Protein AF-A0A9P1J228-F1 (afdb_monomer_lite)

Secondary structure (DSSP, 8-state):
--HHHHHHHHHHHHHHHHTT---PPP------------SPEEEE--SSTT---EEEEPPPSSTTSPPPEE-GGGTTSS---STT-GGG-HHHHHHHHHHHHHHHHHHHHHHHHHHHHHHHTS-S-------------SS-HHHHHHHHHHHHHHHHHHHHSSS-S-------------TTSSHHHHHHHHHHHHHHHHHHHHTTS--

Structure (mmCIF, N/CA/C/O backbone):
data_AF-A0A9P1J228-F1
#
_entry.id   AF-A0A9P1J228-F1
#
loop_
_atom_site.group_PDB
_atom_site.id
_atom_site.type_symbol
_atom_site.label_atom_id
_atom_site.label_alt_id
_atom_site.label_comp_id
_atom_site.label_asym_id
_atom_site.label_entity_id
_atom_site.label_seq_id
_atom_site.pdbx_PDB_ins_code
_atom_site.Cartn_x
_atom_site.Cartn_y
_atom_site.Cartn_z
_atom_site.occupancy
_atom_site.B_iso_or_equiv
_atom_site.auth_seq_id
_atom_site.auth_comp_id
_atom_site.auth_asym_id
_atom_site.auth_atom_id
_atom_site.pdbx_PDB_model_num
ATOM 1 N N . MET A 1 1 ? -17.655 -43.967 57.772 1.00 56.44 1 MET A N 1
ATOM 2 C CA . MET A 1 1 ? -17.315 -43.285 56.504 1.00 56.44 1 MET A CA 1
ATOM 3 C C . MET A 1 1 ? -18.586 -43.169 55.678 1.00 56.44 1 MET A C 1
ATOM 5 O O . MET A 1 1 ? -19.176 -44.190 55.357 1.00 56.44 1 MET A O 1
ATOM 9 N N . SER A 1 2 ? -19.086 -41.951 55.457 1.00 78.62 2 SER A N 1
ATOM 10 C CA . SER A 1 2 ? -20.354 -41.727 54.747 1.00 78.62 2 SER A CA 1
ATOM 11 C C . SER A 1 2 ? -20.166 -41.962 53.248 1.00 78.62 2 SER A C 1
ATOM 13 O O . SER A 1 2 ? -19.178 -41.496 52.685 1.00 78.62 2 SER A O 1
ATOM 15 N N . VAL A 1 3 ? -21.117 -42.634 52.593 1.00 89.25 3 VAL A N 1
ATOM 16 C CA . VAL A 1 3 ? -21.116 -42.909 51.138 1.00 89.25 3 VAL A CA 1
ATOM 17 C C . VAL A 1 3 ? -20.912 -41.629 50.312 1.00 89.25 3 VAL A C 1
ATOM 19 O O . VAL A 1 3 ? -20.286 -41.651 49.257 1.00 89.25 3 VAL A O 1
ATOM 22 N N . ARG A 1 4 ? -21.352 -40.479 50.841 1.00 85.00 4 ARG A N 1
ATOM 23 C CA . ARG A 1 4 ? -21.147 -39.158 50.228 1.00 85.00 4 ARG A CA 1
ATOM 24 C C . ARG A 1 4 ? -19.678 -38.735 50.160 1.00 85.00 4 ARG A C 1
ATOM 26 O O . ARG A 1 4 ? -19.293 -38.058 49.216 1.00 85.00 4 ARG A O 1
ATOM 33 N N . LEU A 1 5 ? -18.863 -39.142 51.133 1.00 86.44 5 LEU A N 1
ATOM 34 C CA . LEU A 1 5 ? -17.434 -38.828 51.160 1.00 86.44 5 LEU A CA 1
ATOM 35 C C . LEU A 1 5 ? -16.676 -39.626 50.089 1.00 86.44 5 LEU A C 1
ATOM 37 O O . LEU A 1 5 ? -15.788 -39.094 49.438 1.00 86.44 5 LEU A O 1
ATOM 41 N N . ILE A 1 6 ? -17.078 -40.881 49.871 1.00 90.62 6 ILE A N 1
ATOM 42 C CA . ILE A 1 6 ? -16.492 -41.757 48.847 1.00 90.62 6 ILE A CA 1
ATOM 43 C C . ILE A 1 6 ? -16.821 -41.228 47.445 1.00 90.62 6 ILE A C 1
ATOM 45 O O . ILE A 1 6 ? -15.935 -41.136 46.603 1.00 90.62 6 ILE A O 1
ATOM 49 N N . LEU A 1 7 ? -18.067 -40.800 47.212 1.00 88.31 7 LEU A N 1
ATOM 50 C CA . LEU A 1 7 ? -18.470 -40.191 45.940 1.00 88.31 7 LEU A CA 1
ATOM 51 C C . LEU A 1 7 ? -17.707 -38.893 45.638 1.00 88.31 7 LEU A C 1
ATOM 53 O O . LEU A 1 7 ? -17.285 -38.699 44.502 1.00 88.31 7 LEU A O 1
ATOM 57 N N . LEU A 1 8 ? -17.475 -38.043 46.647 1.00 89.69 8 LEU A N 1
ATOM 58 C CA . LEU A 1 8 ? -16.696 -36.811 46.479 1.00 89.69 8 LEU A CA 1
ATOM 59 C C . LEU A 1 8 ? -15.231 -37.085 46.121 1.00 89.69 8 LEU A C 1
ATOM 61 O O . LEU A 1 8 ? -14.681 -36.417 45.244 1.00 89.69 8 LEU A O 1
ATOM 65 N N . LEU A 1 9 ? -14.610 -38.083 46.753 1.00 87.75 9 LEU A N 1
ATOM 66 C CA . LEU A 1 9 ? -13.227 -38.460 46.458 1.00 87.75 9 LEU A CA 1
ATOM 67 C C . LEU A 1 9 ? -13.079 -39.014 45.034 1.00 87.75 9 LEU A C 1
ATOM 69 O O . LEU A 1 9 ? -12.177 -38.588 44.319 1.00 87.75 9 LEU A O 1
ATOM 73 N N . ILE A 1 10 ? -14.018 -39.851 44.580 1.00 88.62 10 ILE A N 1
ATOM 74 C CA . ILE A 1 10 ? -14.020 -40.384 43.206 1.00 88.62 10 ILE A CA 1
ATOM 75 C C . ILE A 1 10 ? -14.183 -39.254 42.176 1.00 88.62 10 ILE A C 1
ATOM 77 O O . ILE A 1 10 ? -13.502 -39.242 41.151 1.00 88.62 10 ILE A O 1
ATOM 81 N N . THR A 1 11 ? -15.050 -38.269 42.443 1.00 84.06 11 THR A N 1
ATOM 82 C CA . THR A 1 11 ? -15.210 -37.122 41.533 1.00 84.06 11 THR A CA 1
ATOM 83 C C . THR A 1 11 ? -13.968 -36.233 41.468 1.00 84.06 11 THR A C 1
ATOM 85 O O . THR A 1 11 ? -13.648 -35.722 40.396 1.00 84.06 11 THR A O 1
ATOM 88 N N . LEU A 1 12 ? -13.244 -36.073 42.581 1.00 83.81 12 LEU A N 1
ATOM 89 C CA . LEU A 1 12 ? -11.991 -35.314 42.629 1.00 83.81 12 LEU A CA 1
ATOM 90 C C . LEU A 1 12 ? -10.868 -36.016 41.852 1.00 83.81 12 LEU A C 1
ATOM 92 O O . LEU A 1 12 ? -10.144 -35.362 41.105 1.00 83.81 12 LEU A O 1
ATOM 96 N N . GLU A 1 13 ? -10.767 -37.342 41.952 1.00 79.62 13 GLU A N 1
ATOM 97 C CA . GLU A 1 13 ? -9.785 -38.136 41.200 1.00 79.62 13 GLU A CA 1
ATOM 98 C C . GLU A 1 13 ? -10.018 -38.075 39.681 1.00 79.62 13 GLU A C 1
ATOM 100 O O . GLU A 1 13 ? -9.072 -37.899 38.910 1.00 79.62 13 GLU A O 1
ATOM 105 N N . LEU A 1 14 ? -11.281 -38.138 39.244 1.00 77.62 14 LEU A N 1
ATOM 106 C CA . LEU A 1 14 ? -11.651 -38.011 37.829 1.00 77.62 14 LEU A CA 1
ATOM 107 C C . LEU A 1 14 ? -11.349 -36.616 37.261 1.00 77.62 14 LEU A C 1
ATOM 109 O O . LEU A 1 14 ? -10.934 -36.505 36.108 1.00 77.62 14 LEU A O 1
ATOM 113 N N . LEU A 1 15 ? -11.505 -35.556 38.059 1.00 74.88 15 LEU A N 1
ATOM 114 C CA . LEU A 1 15 ? -11.170 -34.187 37.649 1.00 74.88 15 LEU A CA 1
ATOM 115 C C . LEU A 1 15 ? -9.655 -33.978 37.490 1.00 74.88 15 LEU A C 1
ATOM 117 O O . LEU A 1 15 ? -9.233 -33.297 36.555 1.00 74.88 15 LEU A O 1
ATOM 121 N N . CYS A 1 16 ? -8.828 -34.609 38.329 1.00 66.81 16 CYS A N 1
ATOM 122 C CA . CYS A 1 16 ? -7.368 -34.515 38.217 1.00 66.81 16 CYS A CA 1
ATOM 123 C C . CYS A 1 16 ? -6.796 -35.233 36.981 1.00 66.81 16 CYS A C 1
ATOM 125 O O . CYS A 1 16 ? -5.770 -34.805 36.455 1.00 66.81 16 CYS A O 1
ATOM 127 N N . GLN A 1 17 ? -7.450 -36.278 36.460 1.00 65.75 17 GLN A N 1
ATOM 128 C CA . GLN A 1 17 ? -6.972 -36.967 35.250 1.00 65.75 17 GLN A CA 1
ATOM 129 C C . GLN A 1 17 ? -7.194 -36.163 33.957 1.00 65.75 17 GLN A C 1
ATOM 131 O O . GLN A 1 17 ? -6.509 -36.399 32.960 1.00 65.75 17 GLN A O 1
ATOM 136 N N . VAL A 1 18 ? -8.106 -35.185 33.957 1.00 62.91 18 VAL A N 1
ATOM 137 C CA . VAL A 1 18 ? -8.391 -34.363 32.769 1.00 62.91 18 VAL A CA 1
ATOM 138 C C . VAL A 1 18 ? -7.374 -33.225 32.596 1.00 62.91 18 VAL A C 1
ATOM 140 O O . VAL A 1 18 ? -7.112 -32.822 31.464 1.00 62.91 18 VAL A O 1
ATOM 143 N N . SER A 1 19 ? -6.721 -32.753 33.666 1.00 57.66 19 SER A N 1
ATOM 144 C CA . SER A 1 19 ? -5.768 -31.631 33.585 1.00 57.66 19 SER A CA 1
ATOM 145 C C . SER A 1 19 ? -4.325 -32.030 33.240 1.00 57.66 19 SER A C 1
ATOM 147 O O . SER A 1 19 ? -3.468 -31.158 33.126 1.00 57.66 19 SER A O 1
ATOM 149 N N . GLY A 1 20 ? -4.030 -33.327 33.094 1.00 54.38 20 GLY A N 1
ATOM 150 C CA . GLY A 1 20 ? -2.663 -33.845 32.931 1.00 54.38 20 GLY A CA 1
ATOM 151 C C . GLY A 1 20 ? -2.183 -34.051 31.492 1.00 54.38 20 GLY A C 1
ATOM 152 O O . GLY A 1 20 ? -1.048 -34.479 31.290 1.00 54.38 20 GLY A O 1
ATOM 153 N N . LYS A 1 21 ? -3.008 -33.777 30.474 1.00 60.44 21 LYS A N 1
ATOM 154 C CA . LYS A 1 21 ? -2.555 -33.849 29.079 1.00 60.44 21 LYS A CA 1
ATOM 155 C C . LYS A 1 21 ? -1.817 -32.561 28.744 1.00 60.44 21 LYS A C 1
ATOM 157 O O . LYS A 1 21 ? -2.429 -31.579 28.333 1.00 60.44 21 LYS A O 1
ATOM 162 N N . SER A 1 22 ? -0.503 -32.578 28.947 1.00 58.38 22 SER A N 1
ATOM 163 C CA . SER A 1 22 ? 0.411 -31.612 28.350 1.00 58.38 22 SER A CA 1
ATOM 164 C C . SER A 1 22 ? 0.092 -31.522 26.860 1.00 58.38 22 SER A C 1
ATOM 166 O O . SER A 1 22 ? 0.291 -32.466 26.096 1.00 58.38 22 SER A O 1
ATOM 168 N N . VAL A 1 23 ? -0.494 -30.397 26.455 1.00 63.59 23 VAL A N 1
ATOM 169 C CA . VAL A 1 23 ? -0.695 -30.070 25.048 1.00 63.59 23 VAL A CA 1
ATOM 170 C C . VAL A 1 23 ? 0.702 -30.017 24.449 1.00 63.59 23 VAL A C 1
ATOM 172 O O . VAL A 1 23 ? 1.466 -29.095 24.734 1.00 63.59 23 VAL A O 1
ATOM 175 N N . ALA A 1 24 ? 1.068 -31.065 23.708 1.00 64.81 24 ALA A N 1
ATOM 176 C CA . ALA A 1 24 ? 2.318 -31.113 22.977 1.00 64.81 24 ALA A CA 1
ATOM 177 C C . ALA A 1 24 ? 2.384 -29.842 22.130 1.00 64.81 24 ALA A C 1
ATOM 179 O O . ALA A 1 24 ? 1.488 -29.577 21.324 1.00 64.81 24 ALA A O 1
ATOM 180 N N . LYS A 1 25 ? 3.397 -29.016 22.405 1.00 66.56 25 LYS A N 1
ATOM 181 C CA . LYS A 1 25 ? 3.642 -27.763 21.698 1.00 66.56 25 LYS A CA 1
ATOM 182 C C . LYS A 1 25 ? 3.658 -28.116 20.206 1.00 66.56 25 LYS A C 1
ATOM 184 O O . LYS A 1 25 ? 4.443 -28.994 19.846 1.00 66.56 25 LYS A O 1
ATOM 189 N N . PRO A 1 26 ? 2.776 -27.540 19.369 1.00 71.31 26 PRO A N 1
ATOM 190 C CA . PRO A 1 26 ? 2.743 -27.882 17.957 1.00 71.31 26 PRO A CA 1
ATOM 191 C C . PRO A 1 26 ? 4.144 -27.661 17.396 1.00 71.31 26 PRO A C 1
ATOM 193 O O . PRO A 1 26 ? 4.709 -26.574 17.522 1.00 71.31 26 PRO A O 1
ATOM 196 N N . GLU A 1 27 ? 4.727 -28.729 16.860 1.00 61.28 27 GLU A N 1
ATOM 197 C CA . GLU A 1 27 ? 6.017 -28.683 16.196 1.00 61.28 27 GLU A CA 1
ATOM 198 C C . GLU A 1 27 ? 5.839 -27.772 14.981 1.00 61.28 27 GLU A C 1
ATOM 200 O O . GLU A 1 27 ? 5.210 -28.139 13.986 1.00 61.28 27 GLU A O 1
ATOM 205 N N . HIS A 1 28 ? 6.283 -26.520 15.117 1.00 57.81 28 HIS A N 1
ATOM 206 C CA . HIS A 1 28 ? 6.262 -25.563 14.026 1.00 57.81 28 HIS A CA 1
ATOM 207 C C . HIS A 1 28 ? 7.107 -26.157 12.906 1.00 57.81 28 HIS A C 1
ATOM 209 O O . HIS A 1 28 ? 8.332 -26.207 13.009 1.00 57.81 28 HIS A O 1
ATOM 215 N N . GLN A 1 29 ? 6.445 -26.626 11.845 1.00 70.62 29 GLN A N 1
ATOM 216 C CA . GLN A 1 29 ? 7.128 -27.026 10.625 1.00 70.62 29 GLN A CA 1
ATOM 217 C C . GLN A 1 29 ? 8.067 -25.888 10.241 1.00 70.62 29 GLN A C 1
ATOM 219 O O . GLN A 1 29 ? 7.618 -24.745 10.097 1.00 70.62 29 GLN A O 1
ATOM 224 N N . LYS A 1 30 ? 9.367 -26.197 10.150 1.00 67.44 30 LYS A N 1
ATOM 225 C CA . LYS A 1 30 ? 10.413 -25.254 9.752 1.00 67.44 30 LYS A CA 1
ATOM 226 C C . LYS A 1 30 ? 9.937 -24.548 8.485 1.00 67.44 30 LYS A C 1
ATOM 228 O O . LYS A 1 30 ? 9.899 -25.148 7.412 1.00 67.44 30 LYS A O 1
ATOM 233 N N . ARG A 1 31 ? 9.504 -23.290 8.619 1.00 62.28 31 ARG A N 1
ATOM 234 C CA . ARG A 1 31 ? 9.101 -22.477 7.473 1.00 62.28 31 ARG A CA 1
ATOM 235 C C . ARG A 1 31 ? 10.347 -22.304 6.622 1.00 62.28 31 ARG A C 1
ATOM 237 O O . ARG A 1 31 ? 11.275 -21.610 7.026 1.00 62.28 31 ARG A O 1
ATOM 244 N N . HIS A 1 32 ? 10.373 -22.948 5.462 1.00 60.00 32 HIS A N 1
ATOM 245 C CA . HIS A 1 32 ? 11.369 -22.647 4.448 1.00 60.00 32 HIS A CA 1
ATOM 246 C C . HIS A 1 32 ? 11.257 -21.155 4.130 1.00 60.00 32 HIS A C 1
ATOM 248 O O . HIS A 1 32 ? 10.214 -20.705 3.648 1.00 60.00 32 HIS A O 1
ATOM 254 N N . LYS A 1 33 ? 12.309 -20.391 4.444 1.00 60.94 33 LYS A N 1
ATOM 255 C CA . LYS A 1 33 ? 12.443 -18.987 4.057 1.00 60.94 33 LYS A CA 1
ATOM 256 C C . LYS A 1 33 ? 12.503 -18.945 2.529 1.00 60.94 33 LYS A C 1
ATOM 258 O O . LYS A 1 33 ? 13.563 -19.081 1.929 1.00 60.94 33 LYS A O 1
ATOM 263 N N . ARG A 1 34 ? 11.347 -18.835 1.873 1.00 61.91 34 ARG A N 1
ATOM 264 C CA . ARG A 1 34 ? 11.308 -18.448 0.464 1.00 61.91 34 ARG A CA 1
ATOM 265 C C . ARG A 1 34 ? 11.651 -16.967 0.445 1.00 61.91 34 ARG A C 1
ATOM 267 O O . ARG A 1 34 ? 10.848 -16.156 0.895 1.00 61.91 34 ARG A O 1
ATOM 274 N N . HIS A 1 35 ? 12.855 -16.634 -0.004 1.00 59.12 35 HIS A N 1
ATOM 275 C CA . HIS A 1 35 ? 13.219 -15.251 -0.280 1.00 59.12 35 HIS A CA 1
ATOM 276 C C . HIS A 1 35 ? 12.347 -14.770 -1.441 1.00 59.12 35 HIS A C 1
ATOM 278 O O . HIS A 1 35 ? 12.607 -15.095 -2.599 1.00 59.12 35 HIS A O 1
ATOM 284 N N . ILE A 1 36 ? 11.271 -14.055 -1.120 1.00 62.91 36 ILE A N 1
ATOM 285 C CA . ILE A 1 36 ? 10.490 -13.320 -2.108 1.00 62.91 36 ILE A CA 1
ATOM 286 C C . ILE A 1 36 ? 11.360 -12.122 -2.481 1.00 62.91 36 ILE A C 1
ATOM 288 O O . ILE A 1 36 ? 11.534 -11.206 -1.680 1.00 62.91 36 ILE A O 1
ATOM 292 N N . LYS A 1 37 ? 11.994 -12.170 -3.656 1.00 68.12 37 LYS A N 1
ATOM 293 C CA . LYS A 1 37 ? 12.666 -10.990 -4.202 1.00 68.12 37 LYS A CA 1
ATOM 294 C C . LYS A 1 37 ? 11.576 -10.003 -4.592 1.00 68.12 37 LYS A C 1
ATOM 296 O O . LYS A 1 37 ? 10.740 -10.330 -5.427 1.00 68.12 37 LYS A O 1
ATOM 301 N N . LEU A 1 38 ? 11.579 -8.836 -3.961 1.00 67.50 38 LEU A N 1
ATOM 302 C CA . LEU A 1 38 ? 10.716 -7.737 -4.367 1.00 67.50 38 LEU A CA 1
ATOM 303 C C . LEU A 1 38 ? 11.181 -7.267 -5.757 1.00 67.50 38 LEU A C 1
ATOM 305 O O . LEU A 1 38 ? 12.386 -7.066 -5.935 1.00 67.50 38 LEU A O 1
ATOM 309 N N . PRO A 1 39 ? 10.274 -7.129 -6.737 1.00 71.75 39 PRO A N 1
ATOM 310 C CA . PRO A 1 39 ? 10.655 -6.720 -8.088 1.00 71.75 39 PRO A CA 1
ATOM 311 C C . PRO A 1 39 ? 11.049 -5.235 -8.166 1.00 71.75 39 PRO A C 1
ATOM 313 O O . PRO A 1 39 ? 11.755 -4.835 -9.087 1.00 71.75 39 PRO A O 1
ATOM 316 N N . PHE A 1 40 ? 10.663 -4.427 -7.174 1.00 79.50 40 PHE A N 1
ATOM 317 C CA . PHE A 1 40 ? 10.899 -2.986 -7.154 1.00 79.50 40 PHE A CA 1
ATOM 318 C C . PHE A 1 40 ? 12.182 -2.607 -6.414 1.00 79.50 40 PHE A C 1
ATOM 320 O O . PHE A 1 40 ? 12.433 -3.051 -5.292 1.00 79.50 40 PHE A O 1
ATOM 327 N N . VAL A 1 41 ? 12.962 -1.713 -7.024 1.00 81.56 41 VAL A N 1
ATOM 328 C CA . VAL A 1 41 ? 14.093 -1.040 -6.376 1.00 81.56 41 VAL A CA 1
ATOM 329 C C . VAL A 1 41 ? 13.666 0.380 -6.031 1.00 81.56 41 VAL A C 1
ATOM 331 O O . VAL A 1 41 ? 13.259 1.138 -6.917 1.00 81.56 41 VAL A O 1
ATOM 334 N N . ALA A 1 42 ? 13.758 0.725 -4.746 1.00 80.44 42 ALA A N 1
ATOM 335 C CA . ALA A 1 42 ? 13.550 2.083 -4.268 1.00 80.44 42 ALA A CA 1
ATOM 336 C C . ALA A 1 42 ? 14.742 2.956 -4.682 1.00 80.44 42 ALA A C 1
ATOM 338 O O . ALA A 1 42 ? 15.883 2.672 -4.311 1.00 80.44 42 ALA A O 1
ATOM 339 N N . GLU A 1 43 ? 14.478 4.010 -5.450 1.00 80.81 43 GLU A N 1
ATOM 340 C CA . GLU A 1 43 ? 15.480 5.001 -5.839 1.00 80.81 43 GLU A CA 1
ATOM 341 C C . GLU A 1 43 ? 15.130 6.343 -5.181 1.00 80.81 43 GLU A C 1
ATOM 343 O O . GLU A 1 43 ? 14.004 6.834 -5.285 1.00 80.81 43 GLU A O 1
ATOM 348 N N . ASP A 1 44 ? 16.099 6.941 -4.483 1.00 77.94 44 ASP A N 1
ATOM 349 C CA . ASP A 1 44 ? 15.959 8.300 -3.960 1.00 77.94 44 ASP A CA 1
ATOM 350 C C . ASP A 1 44 ? 16.309 9.280 -5.084 1.00 77.94 44 ASP A C 1
ATOM 352 O O . ASP A 1 44 ? 17.474 9.460 -5.443 1.00 77.94 44 ASP A O 1
ATOM 356 N N . LEU A 1 45 ? 15.276 9.862 -5.693 1.00 73.25 45 LEU A N 1
ATOM 357 C CA . LEU A 1 45 ? 15.418 10.844 -6.770 1.00 73.25 45 LEU A CA 1
ATOM 358 C C . LEU A 1 45 ? 15.511 12.282 -6.241 1.00 73.25 45 LEU A C 1
ATOM 360 O O . LEU A 1 45 ? 15.631 13.223 -7.032 1.00 73.25 45 LEU A O 1
ATOM 364 N N . SER A 1 46 ? 15.455 12.485 -4.921 1.00 73.62 46 SER A N 1
ATOM 365 C CA . SER A 1 46 ? 15.469 13.829 -4.363 1.00 73.62 46 SER A CA 1
ATOM 366 C C . SER A 1 46 ? 16.886 14.342 -4.135 1.00 73.62 46 SER A C 1
ATOM 368 O O . SER A 1 46 ? 17.617 13.886 -3.260 1.00 73.62 46 SER A O 1
ATOM 370 N N . ASN A 1 47 ? 17.245 15.397 -4.868 1.00 72.81 47 ASN A N 1
ATOM 371 C CA . ASN A 1 47 ? 18.444 16.190 -4.579 1.00 72.81 47 ASN A CA 1
ATOM 372 C C . ASN A 1 47 ? 18.281 17.059 -3.314 1.00 72.81 47 ASN A C 1
ATOM 374 O O . ASN A 1 47 ? 19.241 17.711 -2.902 1.00 72.81 47 ASN A O 1
ATOM 378 N N . ASN A 1 48 ? 17.080 17.111 -2.717 1.00 65.56 48 ASN A N 1
ATOM 379 C CA . ASN A 1 48 ? 16.793 17.896 -1.520 1.00 65.56 48 ASN A CA 1
ATOM 380 C C . ASN A 1 48 ? 16.486 16.973 -0.320 1.00 65.56 48 ASN A C 1
ATOM 382 O O . ASN A 1 48 ? 15.459 16.289 -0.326 1.00 65.56 48 ASN A O 1
ATOM 386 N N . PRO A 1 49 ? 17.319 16.977 0.738 1.00 70.19 49 PRO A N 1
ATOM 387 C CA . PRO A 1 49 ? 17.129 16.102 1.893 1.00 70.19 49 PRO A CA 1
ATOM 388 C C . PRO A 1 49 ? 15.823 16.350 2.666 1.00 70.19 49 PRO A C 1
ATOM 390 O O . PRO A 1 49 ? 15.380 15.447 3.370 1.00 70.19 49 PRO A O 1
ATOM 393 N N . GLU A 1 50 ? 15.190 17.521 2.537 1.00 70.62 50 GLU A N 1
ATOM 394 C CA . GLU A 1 50 ? 13.940 17.838 3.250 1.00 70.62 50 GLU A CA 1
ATOM 395 C C . GLU A 1 50 ? 12.692 17.206 2.616 1.00 70.62 50 GLU A C 1
ATOM 397 O O . GLU A 1 50 ? 11.663 17.079 3.275 1.00 70.62 50 GLU A O 1
ATOM 402 N N . VAL A 1 51 ? 12.765 16.784 1.349 1.00 69.88 51 VAL A N 1
ATOM 403 C CA . VAL A 1 51 ? 11.633 16.192 0.620 1.00 69.88 51 VAL A CA 1
ATOM 404 C C . VAL A 1 51 ? 12.119 14.933 -0.086 1.00 69.88 51 VAL A C 1
ATOM 406 O O . VAL A 1 51 ? 12.220 14.886 -1.311 1.00 69.88 51 VAL A O 1
ATOM 409 N N . ARG A 1 52 ? 12.482 13.904 0.683 1.00 65.94 52 ARG A N 1
ATOM 410 C CA . ARG A 1 52 ? 12.774 12.580 0.122 1.00 65.94 52 ARG A CA 1
ATOM 411 C C . ARG A 1 52 ? 11.470 11.916 -0.297 1.00 65.94 52 ARG A C 1
ATOM 413 O O . ARG A 1 52 ? 10.779 11.317 0.521 1.00 65.94 52 ARG A O 1
ATOM 420 N N . ARG A 1 53 ? 11.122 12.047 -1.576 1.00 76.25 53 ARG A N 1
ATOM 421 C CA . ARG A 1 53 ? 10.114 11.184 -2.193 1.00 76.25 53 ARG A CA 1
ATOM 422 C C . ARG A 1 53 ? 10.811 9.903 -2.606 1.00 76.25 53 ARG A C 1
ATOM 424 O O . ARG A 1 53 ? 11.610 9.906 -3.539 1.00 76.25 53 ARG A O 1
ATOM 431 N N . VAL A 1 54 ? 10.539 8.837 -1.867 1.00 82.12 54 VAL A N 1
ATOM 432 C CA . VAL A 1 54 ? 10.996 7.505 -2.243 1.00 82.12 54 VAL A CA 1
ATOM 433 C C . VAL A 1 54 ? 10.096 7.035 -3.378 1.00 82.12 54 VAL A C 1
ATOM 435 O O . VAL A 1 54 ? 8.892 6.886 -3.184 1.00 82.12 54 VAL A O 1
ATOM 438 N N . LEU A 1 55 ? 10.684 6.852 -4.557 1.00 88.56 55 LEU A N 1
ATOM 439 C CA . LEU A 1 55 ? 9.990 6.364 -5.742 1.00 88.56 55 LEU A CA 1
ATOM 440 C C . LEU A 1 55 ? 10.417 4.923 -6.022 1.00 88.56 55 LEU A C 1
ATOM 442 O O . LEU A 1 55 ? 11.575 4.543 -5.823 1.00 88.56 55 LEU A O 1
ATOM 446 N N . LEU A 1 56 ? 9.473 4.115 -6.487 1.00 90.06 56 LEU A N 1
ATOM 447 C CA . LEU A 1 56 ? 9.693 2.734 -6.893 1.00 90.06 56 LEU A CA 1
ATOM 448 C C . LEU A 1 56 ? 9.946 2.702 -8.397 1.00 90.06 56 LEU A C 1
ATOM 450 O O . LEU A 1 56 ? 9.202 3.297 -9.167 1.00 90.06 56 LEU A O 1
ATOM 454 N N . SER A 1 57 ? 11.003 2.028 -8.840 1.00 92.81 57 SER A N 1
ATOM 455 C CA . SER A 1 57 ? 11.270 1.876 -10.275 1.00 92.81 57 SER A CA 1
ATOM 456 C C . SER A 1 57 ? 10.579 0.633 -10.837 1.00 92.81 57 SER A C 1
ATOM 458 O O . SER A 1 57 ? 10.730 -0.460 -10.290 1.00 92.81 57 SER A O 1
ATOM 460 N N . CYS A 1 58 ? 9.849 0.791 -11.946 1.00 91.94 58 CYS A N 1
ATOM 461 C CA . CYS A 1 58 ? 9.288 -0.342 -12.677 1.00 91.94 58 CYS A CA 1
ATOM 462 C C . CYS A 1 58 ? 10.418 -1.217 -13.247 1.00 91.94 58 CYS A C 1
ATOM 464 O O . CYS A 1 58 ? 11.401 -0.683 -13.785 1.00 91.94 58 CYS A O 1
ATOM 466 N N . PRO A 1 59 ? 10.266 -2.547 -13.219 1.00 89.81 59 PRO A N 1
ATOM 467 C CA . PRO A 1 59 ? 11.195 -3.455 -13.875 1.00 89.81 59 PRO A CA 1
ATOM 468 C C . PRO A 1 59 ? 11.248 -3.193 -15.379 1.00 89.81 59 PRO A C 1
ATOM 470 O O . PRO A 1 59 ? 10.231 -3.007 -16.046 1.00 89.81 59 PRO A O 1
ATOM 473 N N . LYS A 1 60 ? 12.467 -3.126 -15.919 1.00 88.88 60 LYS A N 1
ATOM 474 C CA . LYS A 1 60 ? 12.683 -2.870 -17.345 1.00 88.88 60 LYS A CA 1
ATOM 475 C C . LYS A 1 60 ? 12.467 -4.145 -18.147 1.00 88.88 60 LYS A C 1
ATOM 477 O O . LYS A 1 60 ? 13.099 -5.157 -17.854 1.00 88.88 60 LYS A O 1
ATOM 482 N N . THR A 1 61 ? 11.691 -4.067 -19.227 1.00 85.69 61 THR A N 1
ATOM 483 C CA . THR A 1 61 ? 11.645 -5.167 -20.207 1.00 85.69 61 THR A CA 1
ATOM 484 C C . THR A 1 61 ? 12.901 -5.221 -21.064 1.00 85.69 61 THR A C 1
ATOM 486 O O . THR A 1 61 ? 13.378 -6.298 -21.410 1.00 85.69 61 THR A O 1
ATOM 489 N N . ASN A 1 62 ? 13.439 -4.050 -21.413 1.00 88.44 62 ASN A N 1
ATOM 490 C CA . ASN A 1 62 ? 14.576 -3.889 -22.307 1.00 88.44 62 ASN A CA 1
ATOM 491 C C . ASN A 1 62 ? 15.523 -2.809 -21.773 1.00 88.44 62 ASN A C 1
ATOM 493 O O . ASN A 1 62 ? 15.086 -1.808 -21.206 1.00 88.44 62 ASN A O 1
ATOM 497 N N . GLU A 1 63 ? 16.828 -2.954 -22.011 1.00 89.69 63 GLU A N 1
ATOM 498 C CA . GLU A 1 63 ? 17.835 -1.983 -21.545 1.00 89.69 63 GLU A CA 1
ATOM 499 C C . GLU A 1 63 ? 17.608 -0.563 -22.095 1.00 89.69 63 GLU A C 1
ATOM 501 O O . GLU A 1 63 ? 17.890 0.420 -21.406 1.00 89.69 63 GLU A O 1
ATOM 506 N N . ASN A 1 64 ? 17.041 -0.466 -23.303 1.00 90.75 64 ASN A N 1
ATOM 507 C CA . ASN A 1 64 ? 16.784 0.789 -24.015 1.00 90.75 64 ASN A CA 1
ATOM 508 C C . ASN A 1 64 ? 15.482 1.496 -23.598 1.00 90.75 64 ASN A C 1
ATOM 510 O O . ASN A 1 64 ? 15.224 2.606 -24.060 1.00 90.75 64 ASN A O 1
ATOM 514 N N . GLU A 1 65 ? 14.643 0.867 -22.772 1.00 87.31 65 GLU A N 1
ATOM 515 C CA . GLU A 1 65 ? 13.383 1.465 -22.329 1.00 87.31 65 GLU A CA 1
ATOM 516 C C . GLU A 1 65 ? 13.648 2.556 -21.268 1.00 87.31 65 GLU A C 1
ATOM 518 O O . GLU A 1 65 ? 14.487 2.356 -20.370 1.00 87.31 65 GLU A O 1
ATOM 523 N N . PRO A 1 66 ? 12.977 3.726 -21.348 1.00 88.00 66 PRO A N 1
ATOM 524 C CA . PRO A 1 66 ? 13.071 4.732 -20.297 1.00 88.00 66 PRO A CA 1
ATOM 525 C C . PRO A 1 66 ? 12.599 4.145 -18.961 1.00 88.00 66 PRO A C 1
ATOM 527 O O . PRO A 1 66 ? 11.629 3.393 -18.906 1.00 88.00 66 PRO A O 1
ATOM 530 N N . LYS A 1 67 ? 13.286 4.495 -17.866 1.00 89.25 67 LYS A N 1
ATOM 531 C CA . LYS A 1 67 ? 12.836 4.107 -16.523 1.00 89.25 67 LYS A CA 1
ATOM 532 C C . LYS A 1 67 ? 11.504 4.792 -16.225 1.00 89.25 67 LYS A C 1
ATOM 534 O O . LYS A 1 67 ? 11.406 6.013 -16.349 1.00 89.25 67 LYS A O 1
ATOM 539 N N . ARG A 1 68 ? 10.516 4.006 -15.799 1.00 90.19 68 ARG A N 1
ATOM 540 C CA . ARG A 1 68 ? 9.271 4.502 -15.212 1.00 90.19 68 ARG A CA 1
ATOM 541 C C . ARG A 1 68 ? 9.358 4.380 -13.695 1.00 90.19 68 ARG A C 1
ATOM 543 O O . ARG A 1 68 ? 9.915 3.407 -13.187 1.00 90.19 68 ARG A O 1
ATOM 550 N N . TYR A 1 69 ? 8.841 5.388 -13.011 1.00 90.75 69 TYR A N 1
ATOM 551 C CA . TYR A 1 69 ? 8.829 5.487 -11.560 1.00 90.75 69 TYR A CA 1
ATOM 552 C C . TYR A 1 69 ? 7.387 5.577 -11.077 1.00 90.75 69 TYR A C 1
ATOM 554 O O . TYR A 1 69 ? 6.569 6.177 -11.772 1.00 90.75 69 TYR A O 1
ATOM 562 N N . LEU A 1 70 ? 7.127 4.987 -9.916 1.00 92.38 70 LEU A N 1
ATOM 563 C CA . LEU A 1 70 ? 5.840 4.956 -9.237 1.00 92.38 70 LEU A CA 1
ATOM 564 C C . LEU A 1 70 ? 5.978 5.519 -7.826 1.00 92.38 70 LEU A C 1
ATOM 566 O O . LEU A 1 70 ? 7.006 5.328 -7.163 1.00 92.38 70 LEU A O 1
ATOM 570 N N . GLU A 1 71 ? 4.933 6.181 -7.356 1.00 91.75 71 GLU A N 1
ATOM 571 C CA . GLU A 1 71 ? 4.740 6.477 -5.942 1.00 91.75 71 GLU A CA 1
ATOM 572 C C . GLU A 1 71 ? 4.221 5.223 -5.208 1.00 91.75 71 GLU A C 1
ATOM 574 O O . GLU A 1 71 ? 3.642 4.316 -5.799 1.00 91.75 71 GLU A O 1
ATOM 579 N N . PHE A 1 72 ? 4.436 5.133 -3.891 1.00 88.69 72 PHE A N 1
ATOM 580 C CA . PHE A 1 72 ? 3.965 3.981 -3.097 1.00 88.69 72 PHE A CA 1
ATOM 581 C C . PHE A 1 72 ? 2.440 3.811 -3.109 1.00 88.69 72 PHE A C 1
ATOM 583 O O . PHE A 1 72 ? 1.935 2.719 -2.851 1.00 88.69 72 PHE A O 1
ATOM 590 N N . GLU A 1 73 ? 1.723 4.906 -3.339 1.00 89.75 73 GLU A N 1
ATOM 591 C CA . GLU A 1 73 ? 0.263 4.962 -3.376 1.00 89.75 73 GLU A CA 1
ATOM 592 C C . GLU A 1 73 ? -0.298 4.389 -4.682 1.00 89.75 73 GLU A C 1
ATOM 594 O O . GLU A 1 73 ? -1.400 3.856 -4.660 1.00 89.75 73 GLU A O 1
ATOM 599 N N . GLU A 1 74 ? 0.491 4.426 -5.760 1.00 92.88 74 GLU A N 1
ATOM 600 C CA . GLU A 1 74 ? 0.175 3.870 -7.089 1.00 92.88 74 GLU A CA 1
ATOM 601 C C . GLU A 1 74 ? 0.460 2.359 -7.167 1.00 92.88 74 GLU A C 1
ATOM 603 O O . GLU A 1 74 ? 0.324 1.734 -8.208 1.00 92.88 74 GLU A O 1
ATOM 608 N N . LEU A 1 75 ? 0.928 1.746 -6.078 1.00 92.88 75 LEU A N 1
ATOM 609 C CA . LEU A 1 75 ? 1.237 0.323 -6.050 1.00 92.88 75 LEU A CA 1
ATOM 610 C C . LEU A 1 75 ? 0.016 -0.465 -5.573 1.00 92.88 75 LEU A C 1
ATOM 612 O O . LEU A 1 75 ? -0.392 -0.293 -4.422 1.00 92.88 75 LEU A O 1
ATOM 616 N N . CYS A 1 76 ? -0.492 -1.395 -6.385 1.00 95.12 76 CYS A N 1
ATOM 617 C CA . CYS A 1 76 ? -1.680 -2.202 -6.081 1.00 95.12 76 CYS A CA 1
ATOM 618 C C . CYS A 1 76 ? -2.967 -1.372 -5.899 1.00 95.12 76 CYS A C 1
ATOM 620 O O . CYS A 1 76 ? -3.742 -1.640 -4.970 1.00 95.12 76 CYS A O 1
ATOM 622 N N . ASP A 1 77 ? -3.174 -0.355 -6.733 1.00 94.44 77 ASP A N 1
ATOM 623 C CA . ASP A 1 77 ? -4.349 0.524 -6.746 1.00 94.44 77 ASP A CA 1
ATOM 624 C C . ASP A 1 77 ? -5.411 0.105 -7.791 1.00 94.44 77 ASP A C 1
ATOM 626 O O . ASP A 1 77 ? -6.398 0.813 -8.008 1.00 94.44 77 ASP A O 1
ATOM 630 N N . ASP A 1 78 ? -5.242 -1.084 -8.383 1.00 94.38 78 ASP A N 1
ATOM 631 C CA . ASP A 1 78 ? -6.039 -1.655 -9.474 1.00 94.38 78 ASP A CA 1
ATOM 632 C C . ASP A 1 78 ? -5.848 -0.941 -10.837 1.00 94.38 78 ASP A C 1
ATOM 634 O O . ASP A 1 78 ? -6.561 -1.249 -11.806 1.00 94.38 78 ASP A O 1
ATOM 638 N N . ILE A 1 79 ? -4.868 -0.036 -10.956 1.00 95.81 79 ILE A N 1
ATOM 639 C CA . ILE A 1 79 ? -4.454 0.627 -12.196 1.00 95.81 79 ILE A CA 1
ATOM 640 C C . ILE A 1 79 ? -3.088 0.076 -12.615 1.00 95.81 79 ILE A C 1
ATOM 642 O O . ILE A 1 79 ? -2.195 -0.135 -11.816 1.00 95.81 79 ILE A O 1
ATOM 646 N N . ARG A 1 80 ? -2.920 -0.218 -13.910 1.00 95.25 80 ARG A N 1
ATOM 647 C CA . ARG A 1 80 ? -1.637 -0.708 -14.437 1.00 95.25 80 ARG A CA 1
ATOM 648 C C . ARG A 1 80 ? -0.788 0.451 -14.918 1.00 95.25 80 ARG A C 1
ATOM 650 O O . ARG A 1 80 ? -0.932 0.894 -16.063 1.00 95.25 80 ARG A O 1
ATOM 657 N N . ASP A 1 81 ? 0.125 0.881 -14.073 1.00 94.81 81 ASP A N 1
ATOM 658 C CA . ASP A 1 81 ? 1.103 1.902 -14.369 1.00 94.81 81 ASP A CA 1
ATOM 659 C C . ASP A 1 81 ? 2.419 1.325 -14.884 1.00 94.81 81 ASP A C 1
ATOM 661 O O . ASP A 1 81 ? 2.994 1.882 -15.822 1.00 94.81 81 ASP A O 1
ATOM 665 N N . CYS A 1 82 ? 2.912 0.181 -14.407 1.00 93.12 82 CYS A N 1
ATOM 666 C CA . CYS A 1 82 ? 4.087 -0.404 -15.057 1.00 93.12 82 CYS A CA 1
ATOM 667 C C . CYS A 1 82 ? 3.735 -0.948 -16.458 1.00 93.12 82 CYS A C 1
ATOM 669 O O . CYS A 1 82 ? 2.651 -1.491 -16.673 1.00 93.12 82 CYS A O 1
ATOM 671 N N . PRO A 1 83 ? 4.662 -0.879 -17.437 1.00 90.75 83 PRO A N 1
ATOM 672 C CA . PRO A 1 83 ? 4.412 -1.351 -18.807 1.00 90.75 83 PRO A CA 1
ATOM 673 C C . PRO A 1 83 ? 4.014 -2.837 -18.876 1.00 90.75 83 PRO A C 1
ATOM 675 O O . PRO A 1 83 ? 3.245 -3.229 -19.753 1.00 90.75 83 PRO A O 1
ATOM 678 N N . ASN A 1 84 ? 4.492 -3.643 -17.923 1.00 90.12 84 ASN A N 1
ATOM 679 C CA . ASN A 1 84 ? 4.143 -5.058 -17.778 1.00 90.12 84 ASN A CA 1
ATOM 680 C C . ASN A 1 84 ? 2.996 -5.329 -16.792 1.00 90.12 84 ASN A C 1
ATOM 682 O O . ASN A 1 84 ? 2.568 -6.476 -16.675 1.00 90.12 84 ASN A O 1
ATOM 686 N N . GLY A 1 85 ? 2.504 -4.317 -16.071 1.00 92.50 85 GLY A N 1
ATOM 687 C CA . GLY A 1 85 ? 1.531 -4.498 -14.990 1.00 92.50 85 GLY A CA 1
ATOM 688 C C . GLY A 1 85 ? 2.086 -5.222 -13.756 1.00 92.50 85 GLY A C 1
ATOM 689 O O . GLY A 1 85 ? 1.324 -5.877 -13.052 1.00 92.50 85 GLY A O 1
ATOM 690 N N . GLU A 1 86 ? 3.404 -5.182 -13.531 1.00 92.06 86 GLU A N 1
ATOM 691 C CA . GLU A 1 86 ? 4.063 -5.825 -12.376 1.00 92.06 86 GLU A CA 1
ATOM 692 C C . GLU A 1 86 ? 3.723 -5.145 -11.038 1.00 92.06 86 GLU A C 1
ATOM 694 O O . GLU A 1 86 ? 3.800 -5.763 -9.982 1.00 92.06 86 GLU A O 1
ATOM 699 N N . ASP A 1 87 ? 3.302 -3.886 -11.092 1.00 94.62 87 ASP A N 1
ATOM 700 C CA . ASP A 1 87 ? 2.700 -3.119 -9.999 1.00 94.62 87 ASP A CA 1
ATOM 701 C C . ASP A 1 87 ? 1.370 -3.699 -9.509 1.00 94.62 87 ASP A C 1
ATOM 703 O O . ASP A 1 87 ? 1.028 -3.525 -8.344 1.00 94.62 87 ASP A O 1
ATOM 707 N N . GLU A 1 88 ? 0.687 -4.468 -10.358 1.00 95.56 88 GLU A N 1
ATOM 708 C CA . GLU A 1 88 ? -0.600 -5.117 -10.084 1.00 95.56 88 GLU A CA 1
ATOM 709 C C . GLU A 1 88 ? -0.494 -6.652 -10.044 1.00 95.56 88 GLU A C 1
ATOM 711 O O . GLU A 1 88 ? -1.475 -7.377 -10.255 1.00 95.56 88 GLU A O 1
ATOM 716 N N . GLU A 1 89 ? 0.705 -7.193 -9.808 1.00 94.06 89 GLU A N 1
ATOM 717 C CA . GLU A 1 89 ? 0.904 -8.641 -9.763 1.00 94.06 89 GLU A CA 1
ATOM 718 C C . GLU A 1 89 ? 0.154 -9.268 -8.572 1.00 94.06 89 GLU A C 1
ATOM 720 O O . GLU A 1 89 ? 0.357 -8.905 -7.414 1.00 94.06 89 GLU A O 1
ATOM 725 N N . GLU A 1 90 ? -0.694 -10.270 -8.837 1.00 91.50 90 GLU A N 1
ATOM 726 C CA . GLU A 1 90 ? -1.618 -10.845 -7.844 1.00 91.50 90 GLU A CA 1
ATOM 727 C C . GLU A 1 90 ? -0.906 -11.327 -6.571 1.00 91.50 90 GLU A C 1
ATOM 729 O O . GLU A 1 90 ? -1.338 -11.030 -5.457 1.00 91.50 90 GLU A O 1
ATOM 734 N N . HIS A 1 91 ? 0.208 -12.047 -6.716 1.00 89.06 91 HIS A N 1
ATOM 735 C CA . HIS A 1 91 ? 0.961 -12.571 -5.575 1.00 89.06 91 HIS A CA 1
ATOM 736 C C . HIS A 1 91 ? 1.634 -11.476 -4.749 1.00 89.06 91 HIS A C 1
ATOM 738 O O . HIS A 1 91 ? 1.763 -11.623 -3.531 1.00 89.06 91 HIS A O 1
ATOM 744 N N . PHE A 1 92 ? 2.056 -10.401 -5.409 1.00 85.88 92 PHE A N 1
ATOM 745 C CA . PHE A 1 92 ? 2.683 -9.253 -4.778 1.00 85.88 92 PHE A CA 1
ATOM 746 C C . PHE A 1 92 ? 1.637 -8.415 -4.029 1.00 85.88 92 PHE A C 1
ATOM 748 O O . PHE A 1 92 ? 1.776 -8.157 -2.832 1.00 85.88 92 PHE A O 1
ATOM 755 N N . CYS A 1 93 ? 0.522 -8.111 -4.692 1.00 93.31 93 CYS A N 1
ATOM 756 C CA . CYS A 1 93 ? -0.554 -7.291 -4.149 1.00 93.31 93 CYS A CA 1
ATOM 757 C C . CYS A 1 93 ? -1.455 -8.008 -3.139 1.00 93.31 93 CYS A C 1
ATOM 759 O O . CYS A 1 93 ? -2.166 -7.349 -2.380 1.00 93.31 93 CYS A O 1
ATOM 761 N N . MET A 1 94 ? -1.423 -9.342 -3.064 1.00 92.44 94 MET A N 1
ATOM 762 C CA . MET A 1 94 ? -2.245 -10.111 -2.122 1.00 92.44 94 MET A CA 1
ATOM 763 C C . MET A 1 94 ? -2.053 -9.663 -0.667 1.00 92.44 94 MET A C 1
ATOM 765 O O . MET A 1 94 ? -3.032 -9.528 0.067 1.00 92.44 94 MET A O 1
ATOM 769 N N . PHE A 1 95 ? -0.812 -9.424 -0.234 1.00 88.94 95 PHE A N 1
ATOM 770 C CA . PHE A 1 95 ? -0.547 -9.012 1.147 1.00 88.94 95 PHE A CA 1
ATOM 771 C C . PHE A 1 95 ? -1.060 -7.606 1.433 1.00 88.94 95 PHE A C 1
ATOM 773 O O . PHE A 1 95 ? -1.713 -7.408 2.454 1.00 88.94 95 PHE A O 1
ATOM 780 N N . LYS A 1 96 ? -0.845 -6.670 0.505 1.00 88.44 96 LYS A N 1
ATOM 781 C CA . LYS A 1 96 ? -1.352 -5.305 0.630 1.00 88.44 96 LYS A CA 1
ATOM 782 C C . LYS A 1 96 ? -2.881 -5.277 0.669 1.00 88.44 96 LYS A C 1
ATOM 784 O O . LYS A 1 96 ? -3.448 -4.688 1.577 1.00 88.44 96 LYS A O 1
ATOM 789 N N . LYS A 1 97 ? -3.561 -6.020 -0.212 1.00 90.56 97 LYS A N 1
ATOM 790 C CA . LYS A 1 97 ? -5.032 -6.131 -0.197 1.00 90.56 97 LYS A CA 1
ATOM 791 C C . LYS A 1 97 ? -5.567 -6.696 1.125 1.00 90.56 97 LYS A C 1
ATOM 793 O O . LYS A 1 97 ? -6.607 -6.252 1.609 1.00 90.56 97 LYS A O 1
ATOM 798 N N . LEU A 1 98 ? -4.867 -7.660 1.732 1.00 92.38 98 LEU A N 1
ATOM 799 C CA . LEU A 1 98 ? -5.223 -8.187 3.056 1.00 92.38 98 LEU A CA 1
ATOM 800 C C . LEU A 1 98 ? -4.987 -7.166 4.176 1.00 92.38 98 LEU A C 1
ATOM 802 O O . LEU A 1 98 ? -5.818 -7.049 5.076 1.00 92.38 98 LEU A O 1
ATOM 806 N N . GLU A 1 99 ? -3.875 -6.437 4.122 1.00 90.44 99 GLU A N 1
ATOM 807 C CA . GLU A 1 99 ? -3.555 -5.370 5.068 1.00 90.44 99 GLU A CA 1
ATOM 808 C C . GLU A 1 99 ? -4.584 -4.236 4.992 1.00 90.44 99 GLU A C 1
ATOM 810 O O . GLU A 1 99 ? -5.171 -3.871 6.011 1.00 90.44 99 GLU A O 1
ATOM 815 N N . ASP A 1 100 ? -4.892 -3.756 3.788 1.00 89.44 100 ASP A N 1
ATOM 816 C CA . ASP A 1 100 ? -5.873 -2.699 3.548 1.00 89.44 100 ASP A CA 1
ATOM 817 C C . ASP A 1 100 ? -7.273 -3.110 4.021 1.00 8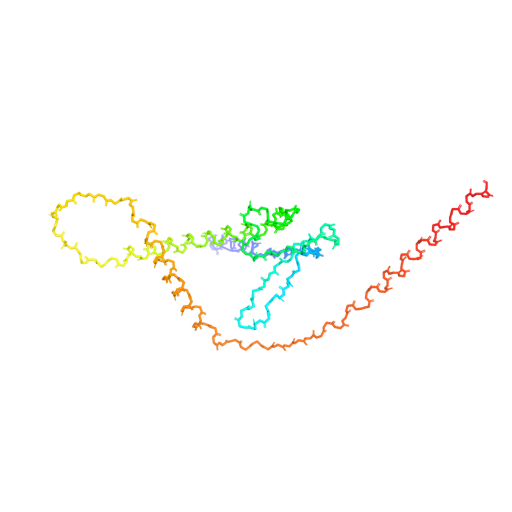9.44 100 ASP A C 1
ATOM 819 O O . ASP A 1 1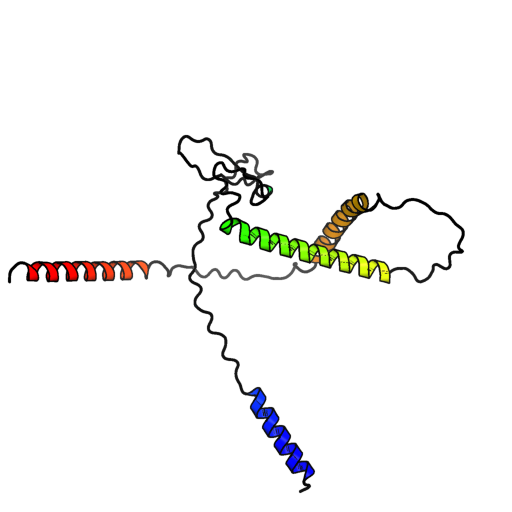00 ? -7.970 -2.321 4.670 1.00 89.44 100 ASP A O 1
ATOM 823 N N . ALA A 1 101 ? -7.673 -4.364 3.788 1.00 93.81 101 ALA A N 1
ATOM 824 C CA . ALA A 1 101 ? -8.937 -4.898 4.290 1.00 93.81 101 ALA A CA 1
ATOM 825 C C . ALA A 1 101 ? -8.996 -4.912 5.830 1.00 93.81 101 ALA A C 1
ATOM 827 O O . ALA A 1 101 ? -10.024 -4.555 6.418 1.00 93.81 101 ALA A O 1
ATOM 828 N N . GLU A 1 102 ? -7.904 -5.284 6.505 1.00 96.25 102 GLU A N 1
ATOM 829 C CA . GLU A 1 102 ? -7.841 -5.276 7.970 1.00 96.25 102 GLU A CA 1
ATOM 830 C C . GLU A 1 102 ? -7.810 -3.843 8.523 1.00 96.25 102 GLU A C 1
ATOM 832 O O . GLU A 1 102 ? -8.535 -3.527 9.471 1.00 96.25 102 GLU A O 1
ATOM 837 N N . ILE A 1 103 ? -7.070 -2.934 7.884 1.00 94.44 103 ILE A N 1
ATOM 838 C CA . ILE A 1 103 ? -7.075 -1.504 8.216 1.00 94.44 103 ILE A CA 1
ATOM 839 C C . ILE A 1 103 ? -8.492 -0.940 8.078 1.00 94.44 103 ILE A C 1
ATOM 841 O O . ILE A 1 103 ? -8.980 -0.246 8.976 1.00 94.44 103 ILE A O 1
ATOM 845 N N . GLN A 1 104 ? -9.196 -1.253 6.991 1.00 94.50 104 GLN A N 1
ATOM 846 C CA . GLN A 1 104 ? -10.568 -0.804 6.767 1.00 94.50 104 GLN A CA 1
ATOM 847 C C . GLN A 1 104 ? -11.523 -1.366 7.828 1.00 94.50 104 GLN A C 1
ATOM 849 O O . GLN A 1 104 ? -12.351 -0.629 8.383 1.00 94.50 104 GLN A O 1
ATOM 854 N N . ARG A 1 105 ? -11.370 -2.644 8.188 1.00 97.19 105 ARG A N 1
ATOM 855 C CA . ARG A 1 105 ? -12.124 -3.275 9.276 1.00 97.19 105 ARG A CA 1
ATOM 856 C C . ARG A 1 105 ? -11.889 -2.553 10.603 1.00 97.19 105 ARG A C 1
ATOM 858 O O . ARG A 1 105 ? -12.858 -2.200 11.282 1.00 97.19 105 ARG A O 1
ATOM 865 N N . LEU A 1 106 ? -10.637 -2.279 10.964 1.00 96.69 106 LEU A N 1
ATOM 866 C CA . LEU A 1 106 ? -10.279 -1.560 12.189 1.00 96.69 106 LEU A CA 1
ATOM 867 C C . LEU A 1 106 ? -10.851 -0.139 12.196 1.00 96.69 106 LEU A C 1
ATOM 869 O O . LEU A 1 106 ? -11.482 0.261 13.180 1.00 96.69 106 LEU A O 1
ATOM 873 N N . LYS A 1 107 ? -10.729 0.594 11.083 1.00 95.06 107 LYS A N 1
ATOM 874 C CA . LYS A 1 107 ? -11.340 1.922 10.912 1.00 95.06 107 LYS A CA 1
ATOM 875 C C . LYS A 1 107 ? -12.849 1.873 11.158 1.00 95.06 107 LYS A C 1
ATOM 877 O O . LYS A 1 107 ? -13.381 2.719 11.881 1.00 95.06 107 LYS A O 1
ATOM 882 N N . SER A 1 108 ? -13.546 0.873 10.618 1.00 95.50 108 SER A N 1
ATOM 883 C CA . SER A 1 108 ? -14.996 0.732 10.803 1.00 95.50 108 SER A CA 1
ATOM 884 C C . SER A 1 108 ? -15.385 0.473 12.270 1.00 95.50 108 SER A C 1
ATOM 886 O O . SER A 1 108 ? -16.315 1.099 12.789 1.00 95.50 108 SER A O 1
ATOM 888 N N . ASN A 1 109 ? -14.616 -0.360 12.981 1.00 95.81 109 ASN A N 1
ATOM 889 C CA . ASN A 1 109 ? -14.809 -0.635 14.405 1.00 95.81 109 ASN A CA 1
ATOM 890 C C . ASN A 1 109 ? -14.586 0.615 15.265 1.00 95.81 109 ASN A C 1
ATOM 892 O O . ASN A 1 109 ? -15.402 0.919 16.139 1.00 95.81 109 ASN A O 1
ATOM 896 N N . ILE A 1 110 ? -13.520 1.377 14.996 1.00 95.69 110 ILE A N 1
ATOM 897 C CA . ILE A 1 110 ? -13.235 2.638 15.695 1.00 95.69 110 ILE A CA 1
ATOM 898 C C . ILE A 1 110 ? -14.404 3.612 15.516 1.00 95.69 110 ILE A C 1
ATOM 900 O O . ILE A 1 110 ? -14.916 4.153 16.502 1.00 95.69 110 ILE A O 1
ATOM 904 N N . ARG A 1 111 ? -14.904 3.775 14.282 1.00 94.50 111 ARG A N 1
ATOM 905 C CA . ARG A 1 111 ? -16.083 4.613 14.006 1.00 94.50 111 ARG A CA 1
ATOM 906 C C . ARG A 1 111 ? -17.313 4.143 14.793 1.00 94.50 111 ARG A C 1
ATOM 908 O O . ARG A 1 111 ? -18.035 4.976 15.344 1.00 94.50 111 ARG A O 1
ATOM 915 N N . ALA A 1 112 ? -17.552 2.835 14.892 1.00 93.25 112 ALA A N 1
ATOM 916 C CA . ALA A 1 112 ? -18.674 2.286 15.656 1.00 93.25 112 ALA A CA 1
ATOM 917 C C . ALA A 1 112 ? -18.567 2.592 17.162 1.00 93.25 112 ALA A C 1
ATOM 919 O O . ALA A 1 112 ? -19.549 3.012 17.782 1.00 93.25 112 ALA A O 1
ATOM 920 N N . VAL A 1 113 ? -17.372 2.458 17.747 1.00 93.19 113 VAL A N 1
ATOM 921 C CA . VAL A 1 113 ? -17.116 2.786 19.160 1.00 93.19 113 VAL A CA 1
ATOM 922 C C . VAL A 1 113 ? -17.338 4.275 19.433 1.00 93.19 113 VAL A C 1
ATOM 924 O O . VAL A 1 113 ? -18.002 4.627 20.413 1.00 93.19 113 VAL A O 1
ATOM 927 N N . ILE A 1 114 ? -16.852 5.155 18.552 1.00 91.56 114 ILE A N 1
ATOM 928 C CA . ILE A 1 114 ? -17.055 6.608 18.665 1.00 91.56 114 ILE A CA 1
ATOM 929 C C . ILE A 1 114 ? -18.553 6.942 18.664 1.00 91.56 114 ILE A C 1
ATOM 931 O O . ILE A 1 114 ? -19.024 7.668 19.546 1.00 91.56 114 ILE A O 1
ATOM 935 N N . ARG A 1 115 ? -19.328 6.349 17.744 1.00 89.31 115 ARG A N 1
ATOM 936 C CA . ARG A 1 115 ? -20.792 6.521 17.684 1.00 89.31 115 ARG A CA 1
ATOM 937 C C . ARG A 1 115 ? -21.507 5.975 18.924 1.00 89.31 115 ARG A C 1
ATOM 939 O O . ARG A 1 115 ? -22.469 6.576 19.399 1.00 89.31 115 ARG A O 1
ATOM 946 N N . ALA A 1 116 ? -21.063 4.847 19.477 1.00 88.44 116 ALA A N 1
ATOM 947 C CA . ALA A 1 116 ? -21.651 4.289 20.695 1.00 88.44 116 ALA A CA 1
ATOM 948 C C . ALA A 1 116 ? -21.380 5.175 21.924 1.00 88.44 116 ALA A C 1
ATOM 950 O O . ALA A 1 116 ? -22.253 5.342 22.781 1.00 88.44 116 ALA A O 1
ATOM 951 N N . ARG A 1 117 ? -20.187 5.777 22.003 1.00 88.94 117 ARG A N 1
ATOM 952 C CA . ARG A 1 117 ? -19.803 6.678 23.095 1.00 88.94 117 ARG A CA 1
ATOM 953 C C . ARG A 1 117 ? -20.551 8.008 23.038 1.00 88.94 117 ARG A C 1
ATOM 955 O O . ARG A 1 117 ? -21.044 8.453 24.074 1.00 88.94 117 ARG A O 1
ATOM 962 N N . SER A 1 118 ? -20.700 8.603 21.853 1.00 84.31 118 SER A N 1
ATOM 963 C CA . SER A 1 118 ? -21.434 9.867 21.689 1.00 84.31 118 SER A CA 1
ATOM 964 C C . SER A 1 118 ? -22.911 9.744 22.080 1.00 84.31 118 SER A C 1
ATOM 966 O O . SER A 1 118 ? -23.482 10.674 22.646 1.00 84.31 118 SER A O 1
ATOM 968 N N . ARG A 1 119 ? -23.526 8.570 21.880 1.00 79.44 119 ARG A N 1
ATOM 969 C CA . ARG A 1 119 ? -24.899 8.289 22.337 1.00 79.44 119 ARG A CA 1
ATOM 970 C C . ARG A 1 119 ? -25.028 8.238 23.862 1.00 79.44 119 ARG A C 1
ATOM 972 O O . ARG A 1 119 ? -26.014 8.736 24.392 1.00 79.44 119 ARG A O 1
ATOM 979 N N . LYS A 1 120 ? -24.046 7.668 24.570 1.00 76.81 120 LYS A N 1
ATOM 980 C CA . LYS A 1 120 ? -24.062 7.556 26.044 1.00 76.81 120 LYS A CA 1
ATOM 981 C C . LYS A 1 120 ? -23.753 8.872 26.759 1.00 76.81 120 LYS A C 1
ATOM 983 O O . LYS A 1 120 ? -24.156 9.039 27.901 1.00 76.81 120 LYS A O 1
ATOM 988 N N . GLN A 1 121 ? -23.050 9.793 26.101 1.00 64.88 121 GLN A N 1
ATOM 989 C CA . GLN A 1 121 ? -22.727 11.113 26.650 1.00 64.88 121 GLN A CA 1
ATOM 990 C C . GLN A 1 121 ? -23.802 12.173 26.393 1.00 64.88 121 GLN A C 1
ATOM 992 O O . GLN A 1 121 ? -23.574 13.335 26.722 1.00 64.88 121 GLN A O 1
ATOM 997 N N . ARG A 1 122 ? -24.977 11.816 25.848 1.00 58.91 122 ARG A N 1
ATOM 998 C CA . ARG A 1 122 ? -26.097 12.763 25.818 1.00 58.91 122 ARG A CA 1
ATOM 999 C C . ARG A 1 122 ? -26.462 13.115 27.267 1.00 58.91 122 ARG A C 1
ATOM 1001 O O . ARG A 1 122 ? -26.867 12.216 28.006 1.00 58.91 122 ARG A O 1
ATOM 1008 N N . PRO A 1 123 ? -26.292 14.377 27.705 1.00 60.47 123 PRO A N 1
ATOM 1009 C CA . PRO A 1 123 ? -26.700 14.769 29.042 1.00 60.47 123 PRO A CA 1
ATOM 1010 C C . PRO A 1 123 ? -28.206 14.522 29.172 1.00 60.47 123 PRO A C 1
ATOM 1012 O O . PRO A 1 123 ? -28.979 14.891 28.293 1.00 60.47 123 PRO A O 1
ATOM 1015 N N . ILE A 1 124 ? -28.620 13.908 30.282 1.00 60.94 124 ILE A N 1
ATOM 1016 C CA . ILE A 1 124 ? -30.017 13.557 30.615 1.00 60.94 124 ILE A CA 1
ATOM 1017 C C . ILE A 1 124 ? -30.933 14.802 30.734 1.00 60.94 124 ILE A C 1
ATOM 1019 O O . ILE A 1 124 ? -32.140 14.693 30.929 1.00 60.94 124 ILE A O 1
ATOM 1023 N N . ASN A 1 125 ? -30.405 16.007 30.521 1.00 58.84 125 ASN A N 1
ATOM 1024 C CA . ASN A 1 125 ? -31.141 17.257 30.628 1.00 58.84 125 ASN A CA 1
ATOM 1025 C C . ASN A 1 125 ? -31.552 17.775 29.245 1.00 58.84 125 ASN A C 1
ATOM 1027 O O . ASN A 1 125 ? -30.984 18.742 28.745 1.00 58.84 125 ASN A O 1
ATOM 1031 N N . GLN A 1 126 ? -32.559 17.155 28.630 1.00 54.62 126 GLN A N 1
ATOM 1032 C CA . GLN A 1 126 ? -33.287 17.791 27.529 1.00 54.62 126 GLN A CA 1
ATOM 1033 C C . GLN A 1 126 ? -34.781 17.442 27.582 1.00 54.62 126 GLN A C 1
ATOM 1035 O O . GLN A 1 126 ? -35.326 16.770 26.713 1.00 54.62 126 GLN A O 1
ATOM 1040 N N . PHE A 1 127 ? -35.465 17.943 28.615 1.00 53.47 127 PHE A N 1
ATOM 1041 C CA . PHE A 1 127 ? -36.873 18.316 28.474 1.00 53.47 127 PHE A CA 1
ATOM 1042 C C . PHE A 1 127 ? -36.908 19.606 27.647 1.00 53.47 127 PHE A C 1
ATOM 1044 O O . PHE A 1 127 ? -36.793 20.698 28.195 1.00 53.47 127 PHE A O 1
ATOM 1051 N N . VAL A 1 128 ? -37.001 19.488 26.323 1.00 54.50 128 VAL A N 1
ATOM 1052 C CA . VAL A 1 128 ? -37.306 20.627 25.450 1.00 54.50 128 VAL A CA 1
ATOM 1053 C C . VAL A 1 128 ? -38.630 20.336 24.766 1.00 54.50 128 VAL A C 1
ATOM 1055 O O . VAL A 1 128 ? -38.798 19.351 24.052 1.00 54.50 128 VAL A O 1
ATOM 1058 N N . THR A 1 129 ? -39.587 21.200 25.079 1.00 53.12 129 THR A N 1
ATOM 1059 C CA . THR A 1 129 ? -40.939 21.277 24.537 1.00 53.12 129 THR A CA 1
ATOM 1060 C C . THR A 1 129 ? -40.941 21.226 23.012 1.00 53.12 129 THR A C 1
ATOM 1062 O O . THR A 1 129 ? -40.325 22.048 22.339 1.00 53.12 129 THR A O 1
ATOM 1065 N N . SER A 1 130 ? -41.673 20.244 22.494 1.00 53.56 130 SER A N 1
ATOM 1066 C CA . SER A 1 130 ? -41.975 20.025 21.083 1.00 53.56 130 SER A CA 1
ATOM 1067 C C . SER A 1 130 ? -42.772 21.189 20.492 1.00 53.56 130 SER A C 1
ATOM 1069 O O . SER A 1 130 ? -43.925 21.363 20.875 1.00 53.56 130 SER A O 1
ATOM 1071 N N . HIS A 1 131 ? -42.227 21.859 19.474 1.00 48.31 131 HIS A N 1
ATOM 1072 C CA . HIS A 1 131 ? -43.003 22.435 18.372 1.00 48.31 131 HIS A CA 1
ATOM 1073 C C . HIS A 1 131 ? -42.183 22.387 17.063 1.00 48.31 131 HIS A C 1
ATOM 1075 O O . HIS A 1 131 ? -41.134 23.007 16.982 1.00 48.31 131 HIS A O 1
ATOM 1081 N N . GLN A 1 132 ? -42.684 21.595 16.099 1.00 55.28 132 GLN A N 1
ATOM 1082 C CA . GLN A 1 132 ? -42.574 21.643 14.619 1.00 55.28 132 GLN A CA 1
ATOM 1083 C C . GLN A 1 132 ? -41.296 22.244 13.973 1.00 55.28 132 GLN A C 1
ATOM 1085 O O . GLN A 1 132 ? -40.927 23.383 14.213 1.00 55.28 132 GLN A O 1
ATOM 1090 N N . THR A 1 133 ? -40.646 21.593 13.003 1.00 49.06 133 THR A N 1
ATOM 1091 C CA . THR A 1 133 ? -41.135 21.458 11.612 1.00 49.06 133 THR A CA 1
ATOM 1092 C C . THR A 1 133 ? -40.222 20.536 10.781 1.00 49.06 133 THR A C 1
ATOM 1094 O O . THR A 1 133 ? -39.036 20.386 11.055 1.00 49.06 133 THR A O 1
ATOM 1097 N N . HIS A 1 134 ? -40.810 19.926 9.748 1.00 59.72 134 HIS A N 1
ATOM 1098 C CA . HIS A 1 134 ? -40.173 19.118 8.703 1.00 59.72 134 HIS A CA 1
ATOM 1099 C C . HIS A 1 134 ? -39.228 19.933 7.796 1.00 59.72 134 HIS A C 1
ATOM 1101 O O . HIS A 1 134 ? -39.678 20.959 7.290 1.00 59.72 134 HIS A O 1
ATOM 1107 N N . LYS A 1 135 ? -38.036 19.409 7.451 1.00 54.53 135 LYS A N 1
ATOM 1108 C CA . LYS A 1 135 ? -37.546 19.167 6.063 1.00 54.53 135 LYS A CA 1
ATOM 1109 C C . LYS A 1 135 ? -36.025 18.944 5.980 1.00 54.53 135 LYS A C 1
ATOM 1111 O O . LYS A 1 135 ? -35.269 19.695 6.573 1.00 54.53 135 LYS A O 1
ATOM 1116 N N . LEU A 1 136 ? -35.666 18.012 5.087 1.00 52.78 136 LEU A N 1
ATOM 1117 C CA . LEU A 1 136 ? -34.376 17.800 4.407 1.00 52.78 136 LEU A CA 1
ATOM 1118 C C . LEU A 1 136 ? -33.149 17.488 5.282 1.00 52.78 136 LEU A C 1
ATOM 1120 O O . LEU A 1 136 ? -32.411 18.380 5.673 1.00 52.78 136 LEU A O 1
ATOM 1124 N N . GLU A 1 137 ? -32.853 16.198 5.438 1.00 49.06 137 GLU A N 1
ATOM 1125 C CA . GLU A 1 137 ? -31.506 15.712 5.760 1.00 49.06 137 GLU A CA 1
ATOM 1126 C C . GLU A 1 137 ? -31.215 14.505 4.861 1.00 49.06 137 GLU A C 1
ATOM 1128 O O . GLU A 1 137 ? -31.662 13.394 5.141 1.00 49.06 137 GLU A O 1
ATOM 1133 N N . GLN A 1 138 ? -30.529 14.737 3.739 1.00 49.91 138 GLN A N 1
ATOM 1134 C CA . GLN A 1 138 ? -29.906 13.652 2.971 1.00 49.91 138 GLN A CA 1
ATOM 1135 C C . GLN A 1 138 ? -28.544 14.020 2.345 1.00 49.91 138 GLN A C 1
ATOM 1137 O O . GLN A 1 138 ? -27.882 13.130 1.836 1.00 49.91 138 GLN A O 1
ATOM 1142 N N . ASP A 1 139 ? -28.066 15.267 2.491 1.00 43.84 139 ASP A N 1
ATOM 1143 C CA . ASP A 1 139 ? -26.818 15.745 1.859 1.00 43.84 139 ASP A CA 1
ATOM 1144 C C . ASP A 1 139 ? -25.722 16.182 2.865 1.00 43.84 139 ASP A C 1
ATOM 1146 O O . ASP A 1 139 ? -24.802 16.908 2.506 1.00 43.84 139 ASP A O 1
ATOM 1150 N N . VAL A 1 140 ? -25.806 15.793 4.148 1.00 50.66 140 VAL A N 1
ATOM 1151 C CA . VAL A 1 140 ? -24.877 16.263 5.215 1.00 50.66 140 VAL A CA 1
ATOM 1152 C C . VAL A 1 140 ? -23.921 15.165 5.721 1.00 50.66 140 VAL A C 1
ATOM 1154 O O . VAL A 1 140 ? -23.084 15.424 6.586 1.00 50.66 140 VAL A O 1
ATOM 1157 N N . GLU A 1 141 ? -24.003 13.937 5.202 1.00 53.25 141 GLU A N 1
ATOM 1158 C CA . GLU A 1 141 ? -23.140 12.843 5.682 1.00 53.25 141 GLU A CA 1
ATOM 1159 C C . GLU A 1 141 ? -21.682 12.973 5.194 1.00 53.25 141 GLU A C 1
ATOM 1161 O O . GLU A 1 141 ? -20.767 12.738 5.986 1.00 53.25 141 GLU A O 1
ATOM 1166 N N . ASP A 1 142 ? -21.439 13.487 3.984 1.00 48.75 142 ASP A N 1
ATOM 1167 C CA . ASP A 1 142 ? -20.081 13.530 3.412 1.00 48.75 142 ASP A CA 1
ATOM 1168 C C . ASP A 1 142 ? -19.207 14.665 3.991 1.00 48.75 142 ASP A C 1
ATOM 1170 O O . ASP A 1 142 ? -18.004 14.501 4.205 1.00 48.75 142 ASP A O 1
ATOM 1174 N N . GLU A 1 143 ? -19.792 15.815 4.348 1.00 47.75 143 GLU A N 1
ATOM 1175 C CA . GLU A 1 143 ? -19.028 16.955 4.892 1.00 47.75 143 GLU A CA 1
ATOM 1176 C C . GLU A 1 143 ? -18.696 16.795 6.396 1.00 47.75 143 GLU A C 1
ATOM 1178 O O . GLU A 1 143 ? -17.789 17.445 6.933 1.00 47.75 143 GLU A O 1
ATOM 1183 N N . GLN A 1 144 ? -19.402 15.900 7.101 1.00 49.88 144 GLN A N 1
ATOM 1184 C CA . GLN A 1 144 ? -19.091 15.540 8.490 1.00 49.88 144 GLN A CA 1
ATOM 1185 C C . GLN A 1 144 ? -18.044 14.422 8.608 1.00 49.88 144 GLN A C 1
ATOM 1187 O O . GLN A 1 144 ? -17.365 14.354 9.644 1.00 49.88 144 GLN A O 1
ATOM 1192 N N . GLU A 1 145 ? -17.849 13.587 7.580 1.00 52.19 145 GLU A N 1
ATOM 1193 C CA . GLU A 1 145 ? -16.788 12.569 7.580 1.00 52.19 145 GLU A CA 1
ATOM 1194 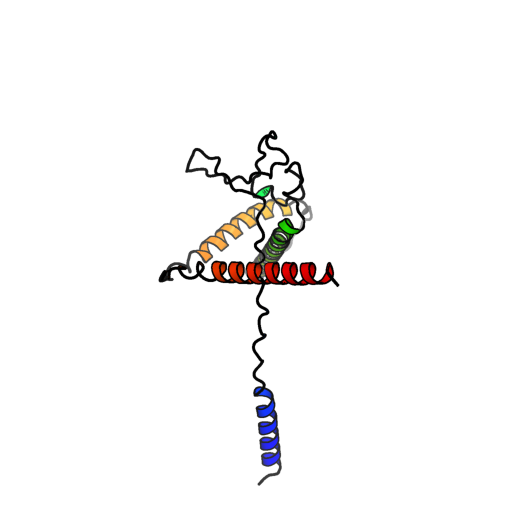C C . GLU A 1 145 ? -15.387 13.206 7.561 1.00 52.19 145 GLU A C 1
ATOM 1196 O O . GLU A 1 145 ? -14.574 12.891 8.433 1.00 52.19 145 GLU A O 1
ATOM 1201 N N . ALA A 1 146 ? -15.137 14.220 6.724 1.00 54.84 146 ALA A N 1
ATOM 1202 C CA . ALA A 1 146 ? -13.830 14.895 6.676 1.00 54.84 146 ALA A CA 1
ATOM 1203 C C . ALA A 1 146 ? -13.422 15.533 8.026 1.00 54.84 146 ALA A C 1
ATOM 1205 O O . ALA A 1 146 ? -12.281 15.413 8.477 1.00 54.84 146 ALA A O 1
ATOM 1206 N N . LYS A 1 147 ? -14.372 16.155 8.743 1.00 54.25 147 LYS A N 1
ATOM 1207 C CA . LYS A 1 147 ? -14.119 16.755 10.072 1.00 54.25 147 LYS A CA 1
ATOM 1208 C C . LYS A 1 147 ? -13.978 15.730 11.199 1.00 54.25 147 LYS A C 1
ATOM 1210 O O . LYS A 1 147 ? -13.463 16.071 12.270 1.00 54.25 147 LYS A O 1
ATOM 1215 N N . THR A 1 148 ? -14.480 14.507 11.024 1.00 55.38 148 THR A N 1
ATOM 1216 C CA . THR A 1 148 ? -14.334 13.448 12.031 1.00 55.38 148 THR A CA 1
ATOM 1217 C C . THR A 1 148 ? -13.035 12.671 11.858 1.00 55.38 148 THR A C 1
ATOM 1219 O O . THR A 1 148 ? -12.429 12.338 12.876 1.00 55.38 148 THR A O 1
ATOM 1222 N N . GLU A 1 149 ? -12.537 12.483 10.634 1.00 56.31 149 GLU A N 1
ATOM 1223 C CA . GLU A 1 149 ? -11.222 11.870 10.392 1.00 56.31 149 GLU A CA 1
ATOM 1224 C C . GLU A 1 149 ? -10.070 12.698 10.983 1.00 56.31 149 GLU A C 1
ATOM 1226 O O . GLU A 1 149 ? -9.226 12.154 11.700 1.00 56.31 149 GLU A O 1
ATOM 1231 N N . GLU A 1 150 ? -10.095 14.025 10.819 1.00 58.28 150 GLU A N 1
ATOM 1232 C CA . GLU A 1 150 ? -9.083 14.920 11.403 1.00 58.28 150 GLU A CA 1
ATOM 1233 C C . GLU A 1 150 ? -9.053 14.834 12.945 1.00 58.28 150 GLU A C 1
ATOM 1235 O O . GLU A 1 150 ? -7.992 14.804 13.578 1.00 58.28 150 GLU A O 1
ATOM 1240 N N . LYS A 1 151 ? -10.228 14.715 13.582 1.00 57.78 151 LYS A N 1
ATOM 1241 C CA . LYS A 1 151 ? -10.341 14.564 15.043 1.00 57.78 151 LYS A CA 1
ATOM 1242 C C . LYS A 1 151 ? -9.913 13.184 15.539 1.00 57.78 151 LYS A C 1
ATOM 1244 O O . LYS A 1 151 ? -9.373 13.095 16.643 1.00 57.78 151 LYS A O 1
ATOM 1249 N N . ILE A 1 152 ? -10.145 12.127 14.761 1.00 61.81 152 ILE A N 1
ATOM 1250 C CA . ILE A 1 152 ? -9.694 10.768 15.091 1.00 61.81 152 ILE A CA 1
ATOM 1251 C C . ILE A 1 152 ? -8.167 10.713 15.058 1.00 61.81 152 ILE A C 1
ATOM 1253 O O . ILE A 1 152 ? -7.571 10.261 16.036 1.00 61.81 152 ILE A O 1
ATOM 1257 N N . ASN A 1 153 ? -7.538 11.261 14.014 1.00 57.75 153 ASN A N 1
ATOM 1258 C CA . ASN A 1 153 ? -6.077 11.323 13.914 1.00 57.75 153 ASN A CA 1
ATOM 1259 C C . ASN A 1 153 ? -5.458 12.084 15.095 1.00 57.75 153 ASN A C 1
ATOM 1261 O O . ASN A 1 153 ? -4.505 11.606 15.707 1.00 57.75 153 ASN A O 1
ATOM 1265 N N . LYS A 1 154 ? -6.051 13.215 15.499 1.00 62.56 154 LYS A N 1
ATOM 1266 C CA . LYS A 1 154 ? -5.556 14.001 16.640 1.00 62.56 154 LYS A CA 1
ATOM 1267 C C . LYS A 1 154 ? -5.710 13.286 17.990 1.00 62.56 154 LYS A C 1
ATOM 1269 O O . LYS A 1 154 ? -4.843 13.410 18.850 1.00 62.56 154 LYS A O 1
ATOM 1274 N N . PHE A 1 155 ? -6.796 12.538 18.196 1.00 54.53 155 PHE A N 1
ATOM 1275 C CA . PHE A 1 155 ? -7.028 11.814 19.452 1.00 54.53 155 PHE A CA 1
ATOM 1276 C C . PHE A 1 155 ? -6.172 10.546 19.575 1.00 54.53 155 PHE A C 1
ATOM 1278 O O . PHE A 1 155 ? -5.685 10.249 20.663 1.00 54.53 155 PHE A O 1
ATOM 1285 N N . VAL A 1 156 ? -5.982 9.804 18.477 1.00 59.78 156 VAL A N 1
ATOM 1286 C CA . VAL A 1 156 ? -5.142 8.596 18.462 1.00 59.78 156 VAL A CA 1
ATOM 1287 C C . VAL A 1 156 ? -3.676 8.961 18.678 1.00 59.78 156 VAL A C 1
ATOM 1289 O O . VAL A 1 156 ? -3.034 8.356 19.532 1.00 59.78 156 VAL A O 1
ATOM 1292 N N . MET A 1 157 ? -3.174 9.996 17.995 1.00 54.62 157 MET A N 1
ATOM 1293 C CA . MET A 1 157 ? -1.789 10.436 18.172 1.00 54.62 157 MET A CA 1
ATOM 1294 C C . MET A 1 157 ? -1.533 10.900 19.608 1.00 54.62 157 MET A C 1
ATOM 1296 O O . MET A 1 157 ? -0.625 10.393 20.251 1.00 54.62 157 MET A O 1
ATOM 1300 N N . ASN A 1 158 ? -2.387 11.750 20.183 1.00 55.94 158 ASN A N 1
ATOM 1301 C CA . ASN A 1 158 ? -2.157 12.259 21.541 1.00 55.94 158 ASN A CA 1
ATOM 1302 C C . ASN A 1 158 ? -2.150 11.186 22.643 1.00 55.94 158 ASN A C 1
ATOM 1304 O O . ASN A 1 158 ? -1.655 11.466 23.725 1.00 55.94 158 ASN A O 1
ATOM 1308 N N . LYS A 1 159 ? -2.705 9.990 22.406 1.00 54.25 159 LYS A N 1
ATOM 1309 C CA . LYS A 1 159 ? -2.703 8.908 23.401 1.00 54.25 159 LYS A CA 1
ATOM 1310 C C . LYS A 1 159 ? -1.572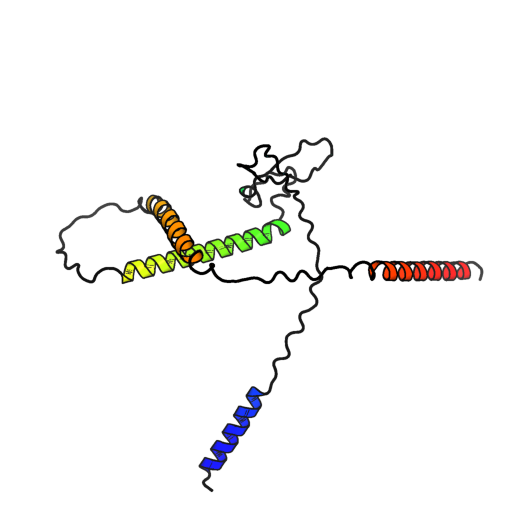 7.895 23.191 1.00 54.25 159 LYS A C 1
ATOM 1312 O O . LYS A 1 159 ? -1.180 7.237 24.143 1.00 54.25 159 LYS A O 1
ATOM 1317 N N . LEU A 1 160 ? -1.060 7.764 21.966 1.00 48.69 160 LEU A N 1
ATOM 1318 C CA . LEU A 1 160 ? 0.002 6.808 21.645 1.00 48.69 160 LEU A CA 1
ATOM 1319 C C . LEU A 1 160 ? 1.392 7.311 22.072 1.00 48.69 160 LEU A C 1
ATOM 1321 O O . LEU A 1 160 ? 2.259 6.508 22.397 1.00 48.69 160 LEU A O 1
ATOM 1325 N N . TRP A 1 161 ? 1.597 8.631 22.106 1.00 52.25 161 TRP A N 1
ATOM 1326 C CA . TRP A 1 161 ? 2.879 9.233 22.498 1.00 52.25 161 TRP A CA 1
ATOM 1327 C C . TRP A 1 161 ? 3.085 9.347 24.017 1.00 52.25 161 TRP A C 1
ATOM 1329 O O . TRP A 1 161 ? 4.221 9.499 24.446 1.00 52.25 161 TRP A O 1
ATOM 1339 N N . ASP A 1 162 ? 2.029 9.225 24.828 1.00 51.34 162 ASP A N 1
ATOM 1340 C CA . ASP A 1 162 ? 2.108 9.372 26.295 1.00 51.34 162 ASP A CA 1
ATOM 1341 C C . ASP A 1 162 ? 2.566 8.084 27.018 1.00 51.34 162 ASP A C 1
ATOM 1343 O O . ASP A 1 162 ? 2.905 8.121 28.197 1.00 51.34 162 ASP A O 1
ATOM 1347 N N . GLU A 1 163 ? 2.591 6.929 26.338 1.00 53.12 163 GLU A N 1
ATOM 1348 C CA . GLU A 1 163 ? 2.955 5.630 26.944 1.00 53.12 163 GLU A CA 1
ATOM 1349 C C . GLU A 1 163 ? 4.345 5.109 26.520 1.00 53.12 163 GLU A C 1
ATOM 1351 O O . GLU A 1 163 ? 4.761 4.052 26.988 1.00 53.12 163 GLU A O 1
ATOM 1356 N N . ASN A 1 164 ? 5.096 5.841 25.684 1.00 49.09 164 ASN A N 1
ATOM 1357 C CA . ASN A 1 164 ? 6.350 5.353 25.083 1.00 49.09 164 ASN A CA 1
ATOM 1358 C C . ASN A 1 164 ? 7.646 5.974 25.651 1.00 49.09 164 ASN A C 1
ATOM 1360 O O . ASN A 1 164 ? 8.713 5.784 25.075 1.00 49.09 164 ASN A O 1
ATOM 1364 N N . GLU A 1 165 ? 7.592 6.692 26.778 1.00 51.38 165 GLU A N 1
ATOM 1365 C CA . GLU A 1 165 ? 8.765 7.388 27.348 1.00 51.38 165 GLU A CA 1
ATOM 1366 C C . GLU A 1 165 ? 9.691 6.534 28.246 1.00 51.38 165 GLU A C 1
ATOM 1368 O O . GLU A 1 165 ? 10.623 7.071 28.848 1.00 51.38 165 GLU A O 1
ATOM 1373 N N . HIS A 1 166 ? 9.513 5.210 28.353 1.00 53.47 166 HIS A N 1
ATOM 1374 C CA . HIS A 1 166 ? 10.417 4.400 29.187 1.00 53.47 166 HIS A CA 1
ATOM 1375 C C . HIS A 1 166 ? 10.523 2.927 28.773 1.00 53.47 166 HIS A C 1
ATOM 1377 O O . HIS A 1 166 ? 9.989 2.037 29.430 1.00 53.47 166 HIS A O 1
ATOM 1383 N N . HIS A 1 167 ? 11.247 2.649 27.691 1.00 51.44 167 HIS A N 1
ATOM 1384 C CA . HIS A 1 167 ? 11.825 1.322 27.485 1.00 51.44 167 HIS A CA 1
ATOM 1385 C C . HIS A 1 167 ? 13.242 1.459 26.929 1.00 51.44 167 HIS A C 1
ATOM 1387 O O . HIS A 1 167 ? 13.444 1.608 25.725 1.00 51.44 167 HIS A O 1
ATOM 1393 N N . ASP A 1 168 ? 14.213 1.414 27.841 1.00 50.62 168 ASP A N 1
ATOM 1394 C CA . ASP A 1 168 ? 15.623 1.191 27.542 1.00 50.62 168 ASP A CA 1
ATOM 1395 C C . ASP A 1 168 ? 15.756 -0.187 26.873 1.00 50.62 168 ASP A C 1
ATOM 1397 O O . ASP A 1 168 ? 15.669 -1.227 27.530 1.00 50.62 168 ASP A O 1
ATOM 1401 N N . TYR A 1 169 ? 15.893 -0.208 25.548 1.00 49.62 169 TYR A N 1
ATOM 1402 C CA . TYR A 1 169 ? 16.322 -1.404 24.833 1.00 49.62 169 TYR A CA 1
ATOM 1403 C C . TYR A 1 169 ? 17.850 -1.447 24.866 1.00 49.62 169 TYR A C 1
ATOM 1405 O O . TYR A 1 169 ? 18.523 -0.654 24.211 1.00 49.62 169 TYR A O 1
ATOM 1413 N N . ASP A 1 170 ? 18.379 -2.375 25.663 1.00 51.66 170 ASP A N 1
ATOM 1414 C CA . ASP A 1 170 ? 19.765 -2.835 25.594 1.00 51.66 170 ASP A CA 1
ATOM 1415 C C . ASP A 1 170 ? 19.981 -3.516 24.229 1.00 51.66 170 ASP A C 1
ATOM 1417 O O . ASP A 1 170 ? 19.616 -4.676 24.020 1.00 51.66 170 ASP A O 1
ATOM 1421 N N . ASP A 1 171 ? 20.555 -2.775 23.282 1.00 49.41 171 ASP A N 1
ATOM 1422 C CA . ASP A 1 171 ? 21.021 -3.276 21.986 1.00 49.41 171 ASP A CA 1
ATOM 1423 C C . ASP A 1 171 ? 22.333 -4.064 22.183 1.00 49.41 171 ASP A C 1
ATOM 1425 O O . ASP A 1 171 ? 23.443 -3.589 21.939 1.00 49.41 171 ASP A O 1
ATOM 1429 N N . SER A 1 172 ? 22.214 -5.305 22.661 1.00 56.19 172 SER A N 1
ATOM 1430 C CA . SER A 1 172 ? 23.294 -6.298 22.618 1.00 56.19 172 SER A CA 1
ATOM 1431 C C . SER A 1 172 ? 23.289 -6.990 21.253 1.00 56.19 172 SER A C 1
ATOM 1433 O O . SER A 1 172 ? 22.760 -8.091 21.093 1.00 56.19 172 SER A O 1
ATOM 1435 N N . TYR A 1 173 ? 23.878 -6.325 20.262 1.00 51.28 173 TYR A N 1
ATOM 1436 C CA . TYR A 1 173 ? 24.140 -6.866 18.929 1.00 51.28 173 TYR A CA 1
ATOM 1437 C C . TYR A 1 173 ? 25.252 -7.933 19.003 1.00 51.28 173 TYR A C 1
ATOM 1439 O O . TYR A 1 173 ? 26.439 -7.616 18.908 1.00 51.28 173 TYR A O 1
ATOM 1447 N N . GLU A 1 174 ? 24.890 -9.205 19.201 1.00 48.28 174 GLU A N 1
ATOM 1448 C CA . GLU A 1 174 ? 25.811 -10.325 18.969 1.00 48.28 174 GLU A CA 1
ATOM 1449 C C . GLU A 1 174 ? 25.881 -10.639 17.464 1.00 48.28 174 GLU A C 1
ATOM 1451 O O . GLU A 1 174 ? 24.989 -11.243 16.878 1.00 48.28 174 GLU A O 1
ATOM 1456 N N . SER A 1 175 ? 26.971 -10.150 16.871 1.00 45.00 175 SER A N 1
ATOM 1457 C CA . SER A 1 175 ? 27.643 -10.549 15.628 1.00 45.00 175 SER A CA 1
ATOM 1458 C C . SER A 1 175 ? 27.194 -11.876 14.979 1.00 45.00 175 SER A C 1
ATOM 1460 O O . SER A 1 175 ? 27.514 -12.964 15.459 1.00 45.00 175 SER A O 1
ATOM 1462 N N . GLU A 1 176 ? 26.552 -11.777 13.810 1.00 51.75 176 GLU A N 1
ATOM 1463 C CA . GLU A 1 176 ? 26.269 -12.871 12.865 1.00 51.75 176 GLU A CA 1
ATOM 1464 C C . GLU A 1 176 ? 27.532 -13.295 12.069 1.00 51.75 176 GLU A C 1
ATOM 1466 O O . GLU A 1 176 ? 27.568 -13.225 10.843 1.00 51.75 176 GLU A O 1
ATOM 1471 N N . GLU A 1 177 ? 28.595 -13.744 12.747 1.00 50.31 177 GLU A N 1
ATOM 1472 C CA . GLU A 1 177 ? 29.836 -14.233 12.102 1.00 50.31 177 GLU A CA 1
ATOM 1473 C C . GLU A 1 177 ? 29.862 -15.757 11.809 1.00 50.31 177 GLU A C 1
ATOM 1475 O O . GLU A 1 177 ? 30.900 -16.296 11.423 1.00 50.31 177 GLU A O 1
ATOM 1480 N N . GLU A 1 178 ? 28.746 -16.490 11.940 1.00 48.72 178 GLU A N 1
ATOM 1481 C CA . GLU A 1 178 ? 28.749 -17.965 11.803 1.00 48.72 178 GLU A CA 1
ATOM 1482 C C . GLU A 1 178 ? 28.188 -18.557 10.487 1.00 48.72 178 GLU A C 1
ATOM 1484 O O . GLU A 1 178 ? 28.253 -19.774 10.311 1.00 48.72 178 GLU A O 1
ATOM 1489 N N . GLU A 1 179 ? 27.714 -17.774 9.508 1.00 49.41 179 GLU A N 1
ATOM 1490 C CA . GLU A 1 179 ? 27.082 -18.353 8.295 1.00 49.41 179 GLU A CA 1
ATOM 1491 C C . GLU A 1 179 ? 28.029 -18.685 7.114 1.00 49.41 179 GLU A C 1
ATOM 1493 O O . GLU A 1 179 ? 27.598 -19.299 6.136 1.00 49.41 179 GLU A O 1
ATOM 1498 N N . GLU A 1 180 ? 29.335 -18.398 7.177 1.00 47.97 180 GLU A N 1
ATOM 1499 C CA . GLU A 1 180 ? 30.242 -18.713 6.050 1.00 47.97 180 GLU A CA 1
ATOM 1500 C C . GLU A 1 180 ? 30.768 -20.164 6.007 1.00 47.97 180 GLU A C 1
ATOM 1502 O O . GLU A 1 180 ? 31.362 -20.566 5.006 1.00 47.97 180 GLU A O 1
ATOM 1507 N N . LYS A 1 181 ? 30.535 -21.004 7.028 1.00 47.25 181 LYS A N 1
ATOM 1508 C CA . LYS A 1 181 ? 31.128 -22.363 7.071 1.00 47.25 181 LYS A CA 1
ATOM 1509 C C . LYS A 1 181 ? 30.256 -23.503 6.536 1.00 47.25 181 LYS A C 1
ATOM 1511 O O . LYS A 1 181 ? 30.810 -24.554 6.221 1.00 47.25 181 LYS A O 1
ATOM 1516 N N . GLU A 1 182 ? 28.947 -23.326 6.355 1.00 44.97 182 GLU A N 1
ATOM 1517 C CA . GLU A 1 182 ? 28.076 -24.415 5.861 1.00 44.97 182 GLU A CA 1
ATOM 1518 C C . GLU A 1 182 ? 27.960 -24.488 4.326 1.00 44.97 182 GLU A C 1
ATOM 1520 O O . GLU A 1 182 ? 27.650 -25.548 3.777 1.00 44.97 182 GLU A O 1
ATOM 1525 N N . SER A 1 183 ? 28.270 -23.411 3.594 1.00 46.38 183 SER A N 1
ATOM 1526 C CA . SER A 1 183 ? 28.162 -23.414 2.123 1.00 46.38 183 SER A CA 1
ATOM 1527 C C . SER A 1 183 ?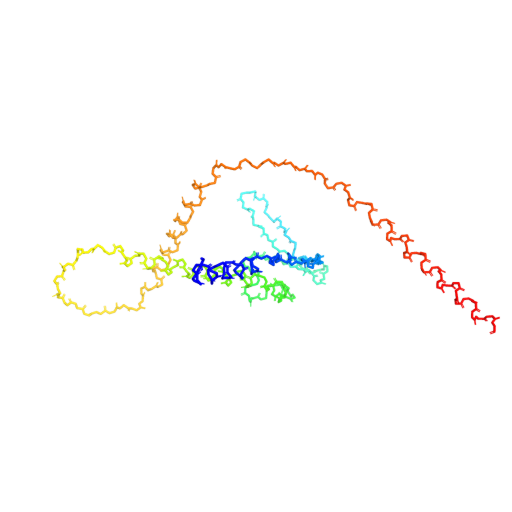 29.313 -24.151 1.415 1.00 46.38 183 SER A C 1
ATOM 1529 O O . SER A 1 183 ? 29.155 -24.614 0.281 1.00 46.38 183 SER A O 1
ATOM 1531 N N . GLU A 1 184 ? 30.456 -24.344 2.085 1.00 48.09 184 GLU A N 1
ATOM 1532 C CA . GLU A 1 184 ? 31.629 -24.997 1.489 1.00 48.09 184 GLU A CA 1
ATOM 1533 C C . GLU A 1 184 ? 31.607 -26.537 1.582 1.00 48.09 184 GLU A C 1
ATOM 1535 O O . GLU A 1 184 ? 32.248 -27.216 0.770 1.00 48.09 184 GLU A O 1
ATOM 1540 N N . GLU A 1 185 ? 30.855 -27.123 2.522 1.00 50.09 185 GLU A N 1
ATOM 1541 C CA . GLU A 1 185 ? 30.731 -28.586 2.634 1.00 50.09 185 GLU A CA 1
ATOM 1542 C C . GLU A 1 185 ? 29.724 -29.172 1.632 1.00 50.09 185 GLU A C 1
ATOM 1544 O O . GLU A 1 185 ? 29.984 -30.228 1.046 1.00 50.09 185 GLU A O 1
ATOM 1549 N N . GLN A 1 186 ? 28.642 -28.455 1.308 1.00 49.56 186 GLN A N 1
ATOM 1550 C CA . GLN A 1 186 ? 27.640 -28.935 0.344 1.00 49.56 186 GLN A CA 1
ATOM 1551 C C . GLN A 1 186 ? 28.141 -28.934 -1.117 1.00 49.56 186 GLN A C 1
ATOM 1553 O O . GLN A 1 186 ? 27.737 -29.776 -1.930 1.00 49.56 186 GLN A O 1
ATOM 1558 N N . ALA A 1 187 ? 29.095 -28.061 -1.457 1.00 52.75 187 ALA A N 1
ATOM 1559 C CA . ALA A 1 187 ? 29.746 -28.063 -2.770 1.00 52.75 187 ALA A CA 1
ATOM 1560 C C . ALA A 1 187 ? 30.710 -29.257 -2.958 1.00 52.75 187 ALA A C 1
ATOM 1562 O O . ALA A 1 187 ? 30.896 -29.745 -4.076 1.00 52.75 187 ALA A O 1
ATOM 1563 N N . LYS A 1 188 ? 31.295 -29.787 -1.873 1.00 54.47 188 LYS A N 1
ATOM 1564 C CA . LYS A 1 188 ? 32.249 -30.912 -1.940 1.00 54.47 188 LYS A CA 1
ATOM 1565 C C . LYS A 1 188 ? 31.558 -32.276 -2.067 1.00 54.47 188 LYS A C 1
ATOM 1567 O O . LYS A 1 188 ? 32.169 -33.216 -2.586 1.00 54.47 188 LYS A O 1
ATOM 1572 N N . GLU A 1 189 ? 30.293 -32.405 -1.664 1.00 51.97 189 GLU A N 1
ATOM 1573 C CA . GLU A 1 189 ? 29.551 -33.673 -1.760 1.00 51.97 189 GLU A CA 1
ATOM 1574 C C . GLU A 1 189 ? 28.900 -33.892 -3.140 1.00 51.97 189 GLU A C 1
ATOM 1576 O O . GLU A 1 189 ? 28.923 -35.004 -3.680 1.00 51.97 189 GLU A O 1
ATOM 1581 N N . SER A 1 190 ? 28.435 -32.823 -3.797 1.00 54.97 190 SER A N 1
ATOM 1582 C CA . SER A 1 190 ? 27.872 -32.896 -5.156 1.00 54.97 190 SER A CA 1
ATOM 1583 C C . SER A 1 190 ? 28.924 -33.237 -6.229 1.00 54.97 190 SER A C 1
ATOM 1585 O O . SER A 1 190 ? 28.639 -33.999 -7.159 1.00 54.97 190 SER A O 1
ATOM 1587 N N . ALA A 1 191 ? 30.178 -32.799 -6.058 1.00 54.66 191 ALA A N 1
ATOM 1588 C CA . ALA A 1 191 ? 31.283 -33.146 -6.959 1.00 54.66 191 ALA A CA 1
ATOM 1589 C C . ALA A 1 191 ? 31.715 -34.627 -6.866 1.00 54.66 191 ALA A C 1
ATOM 1591 O O . ALA A 1 191 ? 32.126 -35.224 -7.867 1.00 54.66 191 ALA A O 1
ATOM 1592 N N . LYS A 1 192 ? 31.590 -35.264 -5.690 1.00 55.41 192 LYS A N 1
ATOM 1593 C CA . LYS A 1 192 ? 31.936 -36.689 -5.514 1.00 55.41 192 LYS A CA 1
ATOM 1594 C C . LYS A 1 192 ? 30.924 -37.626 -6.180 1.00 55.41 192 LYS A C 1
ATOM 1596 O O . LYS A 1 192 ? 31.326 -38.657 -6.723 1.00 55.41 192 LYS A O 1
ATOM 1601 N N . ASN A 1 193 ? 29.642 -37.260 -6.211 1.00 55.69 193 ASN A N 1
ATOM 1602 C CA . ASN A 1 193 ? 28.610 -38.088 -6.843 1.00 55.69 193 ASN A CA 1
ATOM 1603 C C . ASN A 1 193 ? 28.627 -38.015 -8.380 1.00 55.69 193 ASN A C 1
ATOM 1605 O O . ASN A 1 193 ? 28.422 -39.039 -9.035 1.00 55.69 193 ASN A O 1
ATOM 1609 N N . ALA A 1 194 ? 28.981 -36.869 -8.973 1.00 55.44 194 ALA A N 1
ATOM 1610 C CA . ALA A 1 194 ? 29.110 -36.744 -10.429 1.00 55.44 194 ALA A CA 1
ATOM 1611 C C . ALA A 1 194 ? 30.248 -37.612 -11.011 1.00 55.44 194 ALA A C 1
ATOM 1613 O 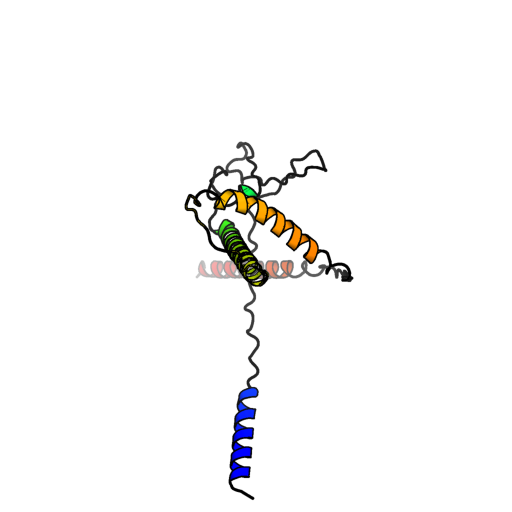O . ALA A 1 194 ? 30.117 -38.177 -12.099 1.00 55.44 194 ALA A O 1
ATOM 1614 N N . ASN A 1 195 ? 31.347 -37.791 -10.268 1.00 56.78 195 ASN A N 1
ATOM 1615 C CA . ASN A 1 195 ? 32.476 -38.607 -10.724 1.00 56.78 195 ASN A CA 1
ATOM 1616 C C . ASN A 1 195 ? 32.210 -40.120 -10.632 1.00 56.78 195 ASN A C 1
ATOM 1618 O O . ASN A 1 195 ? 32.713 -40.888 -11.451 1.00 56.78 195 ASN A O 1
ATOM 1622 N N . LYS A 1 196 ? 31.372 -40.565 -9.686 1.00 57.41 196 LYS A N 1
ATOM 1623 C CA . LYS A 1 196 ? 31.022 -41.988 -9.536 1.00 57.41 196 LYS A CA 1
ATOM 1624 C C . LYS A 1 196 ? 30.126 -42.490 -10.679 1.00 57.41 196 LYS A C 1
ATOM 1626 O O . LYS A 1 196 ? 30.287 -43.625 -11.120 1.00 57.41 196 LYS A O 1
ATOM 1631 N N . SER A 1 197 ? 29.261 -41.620 -11.211 1.00 57.00 197 SER A N 1
ATOM 1632 C CA . SER A 1 197 ? 28.394 -41.910 -12.366 1.00 57.00 197 SER A CA 1
ATOM 1633 C C . SER A 1 197 ? 29.179 -42.137 -13.663 1.00 57.00 197 SER A C 1
ATOM 1635 O O . SER A 1 197 ? 28.850 -43.034 -14.437 1.00 57.00 197 SER A O 1
ATOM 1637 N N . ARG A 1 198 ? 30.248 -41.365 -13.905 1.00 56.91 198 ARG A N 1
ATOM 1638 C CA . ARG A 1 198 ? 31.043 -41.489 -15.141 1.00 56.91 198 ARG A CA 1
ATOM 1639 C C . ARG A 1 198 ? 31.855 -42.784 -15.214 1.00 56.91 198 ARG A C 1
ATOM 1641 O O . ARG A 1 198 ? 32.043 -43.325 -16.299 1.00 56.91 198 ARG A O 1
ATOM 1648 N N . ILE A 1 199 ? 32.294 -43.322 -14.076 1.00 58.56 199 ILE A N 1
ATOM 1649 C CA . ILE A 1 199 ? 33.083 -44.565 -14.042 1.00 58.56 199 ILE A CA 1
ATOM 1650 C C . ILE A 1 199 ? 32.199 -45.795 -14.313 1.00 58.56 199 ILE A C 1
ATOM 1652 O O . ILE A 1 199 ? 32.638 -46.733 -14.976 1.00 58.56 199 ILE A O 1
ATOM 1656 N N . SER A 1 200 ? 30.934 -45.785 -13.877 1.00 58.28 200 SER A N 1
ATOM 1657 C CA . SER A 1 200 ? 29.995 -46.887 -14.148 1.00 58.28 200 SER A CA 1
ATOM 1658 C C . SER A 1 200 ? 29.533 -46.977 -15.605 1.00 58.28 200 SER A C 1
ATOM 1660 O O . SER A 1 200 ? 29.119 -48.045 -16.051 1.00 58.28 200 SER A O 1
ATOM 1662 N N . GLU A 1 201 ? 29.612 -45.880 -16.358 1.00 56.28 201 GLU A N 1
ATOM 1663 C CA . GLU A 1 201 ? 29.186 -45.839 -17.760 1.00 56.28 201 GLU A CA 1
ATOM 1664 C C . GLU A 1 201 ? 30.292 -46.338 -18.705 1.00 56.28 201 GLU A C 1
ATOM 1666 O O . GLU A 1 201 ? 30.013 -47.042 -19.673 1.00 56.28 201 GLU A O 1
ATOM 1671 N N . ALA A 1 202 ? 31.563 -46.111 -18.351 1.00 55.94 202 ALA A N 1
ATOM 1672 C CA . ALA A 1 202 ? 32.712 -46.633 -19.092 1.00 55.94 202 ALA A CA 1
ATOM 1673 C C . ALA A 1 202 ? 32.848 -48.169 -19.020 1.00 55.94 202 ALA A C 1
ATOM 1675 O O . ALA A 1 202 ? 33.389 -48.780 -19.938 1.00 55.94 202 ALA A O 1
ATOM 1676 N N . PHE A 1 203 ? 32.327 -48.812 -17.969 1.00 53.53 203 PHE A N 1
ATOM 1677 C CA . PHE A 1 203 ? 32.403 -50.271 -17.802 1.00 53.53 203 PHE A CA 1
ATOM 1678 C C . PHE A 1 203 ? 31.336 -51.050 -18.592 1.00 53.53 203 PHE A C 1
ATOM 1680 O O . PHE A 1 203 ? 31.434 -52.267 -18.711 1.00 53.53 203 PHE A O 1
ATOM 1687 N N . ARG A 1 204 ? 30.316 -50.376 -19.147 1.00 53.19 204 ARG A N 1
ATOM 1688 C CA . ARG A 1 204 ? 29.261 -51.018 -19.957 1.00 53.19 204 ARG A CA 1
ATOM 1689 C C . ARG A 1 204 ? 29.563 -51.081 -21.453 1.00 53.19 204 ARG A C 1
ATOM 1691 O O . ARG A 1 204 ? 28.840 -51.757 -22.169 1.00 53.19 204 ARG A O 1
ATOM 1698 N N . VAL A 1 205 ? 30.598 -50.389 -21.926 1.00 54.19 205 VAL A N 1
ATOM 1699 C CA . VAL A 1 205 ? 30.920 -50.300 -23.364 1.00 54.19 205 VAL A CA 1
ATOM 1700 C C . VAL A 1 205 ? 31.950 -51.359 -23.797 1.00 54.19 205 VAL A C 1
ATOM 1702 O O . VAL A 1 205 ? 32.218 -51.514 -24.983 1.00 54.19 205 VAL A O 1
ATOM 1705 N N . THR A 1 206 ? 32.512 -52.127 -22.860 1.00 55.31 206 THR A N 1
ATOM 1706 C CA . THR A 1 206 ? 33.581 -53.108 -23.129 1.00 55.31 206 THR A CA 1
ATOM 1707 C C . THR A 1 206 ? 33.242 -54.549 -22.729 1.00 55.31 206 THR A C 1
ATOM 1709 O O . THR A 1 206 ? 34.152 -55.366 -22.593 1.00 55.31 206 THR A O 1
ATOM 1712 N N . SER A 1 207 ? 31.961 -54.891 -22.551 1.00 46.00 207 SER A N 1
ATOM 1713 C CA . SER A 1 207 ? 31.495 -56.279 -22.364 1.00 46.00 207 SER A CA 1
ATOM 1714 C C . SER A 1 207 ? 30.529 -56.699 -23.459 1.00 46.00 207 SER A C 1
ATOM 1716 O O . SER A 1 207 ? 29.651 -55.876 -23.797 1.00 46.00 207 SER A O 1
#

Radius of gyration: 33.42 Å; chains: 1; bounding box: 77×79×80 Å

pLDDT: mean 70.31, std 17.39, range [43.84, 97.19]

Organism: NCBI:txid860376

Sequence (207 aa):
MSVRLILLLITLELLCQVSGKSVAKPEHQKRHKRHIKLPFVAEDLSNNPEVRRVLLSCPKTNENEPKRYLEFEELCDDIRDCPNGEDEEEHFCMFKKLEDAEIQRLKSNIRAVIRARSRKQRPINQFVTSHQTHKLEQDVEDEQEAKTEEKINKFVMNKLWDENEHHDYDDSYESEEEEEKESEEQAKESAKNANKSRISEAFRVTS

Foldseek 3Di:
DDPVVVVVVVVVVVVVVVPPPPPPDPPPDPPDPPPPPDQWDFDQPDPDPVDGQTWTWAHDPDPPDDIDTHGPCQQCPPDQPHPVSSSNDCVVCVVVVVVVVVVVVVVVVVVVVVVVVVVVPPPPPDPDDDDDDDDDDDPCPPVVVVVVVVVVVVVVVVVVVVPPPDDPDPPPDDDPPPPPPPVVVVVVVVVVVVVVVVVVVVVVVPD